Protein AF-A0A1X0P5W0-F1 (afdb_monomer_lite)

Structure (mmCIF, N/CA/C/O backbone):
data_AF-A0A1X0P5W0-F1
#
_entry.id   AF-A0A1X0P5W0-F1
#
loop_
_atom_site.group_PDB
_atom_site.id
_atom_site.type_symbol
_atom_site.label_atom_id
_atom_site.label_alt_id
_atom_site.label_comp_id
_atom_site.label_asym_id
_atom_site.label_entity_id
_atom_site.label_seq_id
_atom_site.pdbx_PDB_ins_code
_atom_site.Cartn_x
_atom_site.Cartn_y
_atom_site.Cartn_z
_atom_site.occupancy
_atom_site.B_iso_or_equiv
_atom_site.auth_seq_id
_atom_site.auth_comp_id
_atom_site.auth_asym_id
_atom_site.auth_atom_id
_atom_site.pdbx_PDB_model_num
ATOM 1 N N . MET A 1 1 ? -21.220 -17.032 16.783 1.00 36.31 1 MET A N 1
ATOM 2 C CA . MET A 1 1 ? -20.909 -15.594 16.649 1.00 36.31 1 MET A CA 1
ATOM 3 C C . MET A 1 1 ? -21.955 -14.830 17.436 1.00 36.31 1 MET A C 1
ATOM 5 O O . MET A 1 1 ? -23.105 -14.813 17.026 1.00 36.31 1 MET A O 1
ATOM 9 N N . VAL A 1 2 ? -21.590 -14.315 18.609 1.00 34.31 2 VAL A N 1
ATOM 10 C CA . VAL A 1 2 ? -22.481 -13.505 19.449 1.00 34.31 2 VAL A CA 1
ATOM 11 C C . VAL A 1 2 ? -22.242 -12.060 19.032 1.00 34.31 2 VAL A C 1
ATOM 13 O O . VAL A 1 2 ? -21.161 -11.530 19.278 1.00 34.31 2 VAL A O 1
ATOM 16 N N . GLY A 1 3 ? -23.188 -11.464 18.306 1.00 40.12 3 GLY A N 1
ATOM 17 C CA . GLY A 1 3 ? -23.152 -10.032 18.033 1.00 40.12 3 GLY A CA 1
ATOM 18 C C . GLY A 1 3 ? -23.217 -9.298 19.366 1.00 40.12 3 GLY A C 1
ATOM 19 O O . GLY A 1 3 ? -24.138 -9.541 20.143 1.00 40.12 3 GLY A O 1
ATOM 20 N N . ALA A 1 4 ? -22.219 -8.464 19.662 1.00 45.72 4 ALA A N 1
ATOM 21 C CA . ALA A 1 4 ? -22.292 -7.554 20.793 1.00 45.72 4 ALA A CA 1
ATOM 22 C C . ALA A 1 4 ? -23.502 -6.647 20.552 1.00 45.72 4 ALA A C 1
ATOM 24 O O . ALA A 1 4 ? -23.490 -5.819 19.641 1.00 45.72 4 ALA A O 1
ATOM 25 N N . SER A 1 5 ? -24.575 -6.897 21.303 1.00 44.72 5 SER A N 1
ATOM 26 C CA . SER A 1 5 ? -25.765 -6.060 21.318 1.00 44.72 5 SER A CA 1
ATOM 27 C C . SER A 1 5 ? -25.306 -4.674 21.741 1.00 44.72 5 SER A C 1
ATOM 29 O O . SER A 1 5 ? -24.942 -4.482 22.897 1.00 44.72 5 SER A O 1
ATOM 31 N N . VAL A 1 6 ? -25.248 -3.742 20.790 1.00 52.81 6 VAL A N 1
ATOM 32 C CA . VAL A 1 6 ? -25.061 -2.323 21.088 1.00 52.81 6 VAL A CA 1
ATOM 33 C C . VAL A 1 6 ? -26.177 -1.967 22.062 1.00 52.81 6 VAL A C 1
ATOM 35 O O . VAL A 1 6 ? -27.348 -2.209 21.760 1.00 52.81 6 VAL A O 1
ATOM 38 N N . GLU A 1 7 ? -25.812 -1.520 23.262 1.00 60.38 7 GLU A N 1
ATOM 39 C CA . GLU A 1 7 ? -26.780 -1.022 24.232 1.00 60.38 7 GLU A CA 1
ATOM 40 C C . GLU A 1 7 ? -27.587 0.071 23.527 1.00 60.38 7 GLU A C 1
ATOM 42 O O . GLU A 1 7 ? -27.032 1.039 23.005 1.00 60.38 7 GLU A O 1
ATOM 47 N N . SER A 1 8 ? -28.892 -0.162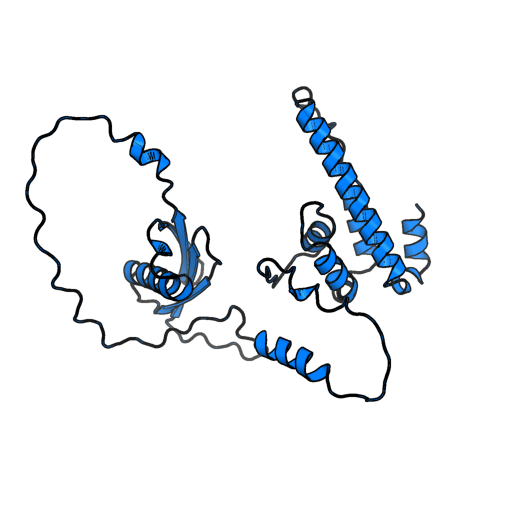 23.384 1.00 68.81 8 SER A N 1
ATOM 48 C CA . SER A 1 8 ? -29.802 0.724 22.665 1.00 68.81 8 SER A CA 1
ATOM 49 C C . SER A 1 8 ? -29.707 2.130 23.261 1.00 68.81 8 SER A C 1
ATOM 51 O O . SER A 1 8 ? -30.036 2.297 24.435 1.00 68.81 8 SER A O 1
ATOM 53 N N . GLY A 1 9 ? -29.246 3.105 22.471 1.00 87.88 9 GLY A N 1
ATOM 54 C CA . GLY A 1 9 ? -29.106 4.507 22.886 1.00 87.88 9 GLY A CA 1
ATOM 55 C C . GLY A 1 9 ? -27.686 5.084 22.842 1.00 87.88 9 GLY A C 1
ATOM 56 O O . GLY A 1 9 ? -27.492 6.206 23.300 1.00 87.88 9 GLY A O 1
ATOM 57 N N . GLN A 1 10 ? -26.690 4.367 22.310 1.00 92.44 10 GLN A N 1
ATOM 58 C CA . GLN A 1 10 ? -25.348 4.916 22.063 1.00 92.44 10 GLN A CA 1
ATOM 59 C C . GLN A 1 10 ? -25.058 5.063 20.568 1.00 92.44 10 GLN A C 1
ATOM 61 O O . GLN A 1 10 ? -25.330 4.158 19.778 1.00 92.44 10 GLN A O 1
ATOM 66 N N . VAL A 1 11 ? -24.433 6.179 20.193 1.00 93.69 11 VAL A N 1
ATOM 67 C CA . VAL A 1 11 ? -23.965 6.476 18.833 1.00 93.69 11 VAL A CA 1
ATOM 68 C C . VAL A 1 11 ? -22.440 6.545 18.791 1.00 93.69 11 VAL A C 1
ATOM 70 O O . VAL A 1 11 ? -21.783 6.902 19.777 1.00 93.69 11 VAL A O 1
ATOM 73 N N . ARG A 1 12 ? -21.842 6.188 17.647 1.00 95.50 12 ARG A N 1
ATOM 74 C CA . ARG A 1 12 ? -20.388 6.284 17.468 1.00 95.50 12 ARG A CA 1
ATOM 75 C C . ARG A 1 12 ? -20.022 7.651 16.917 1.00 95.50 12 ARG A C 1
ATOM 77 O O . ARG A 1 12 ? -20.424 8.036 15.821 1.00 95.50 12 ARG A O 1
ATOM 84 N N . LEU A 1 13 ? -19.186 8.355 17.666 1.00 97.38 13 LEU A N 1
ATOM 85 C CA . LEU A 1 13 ? -18.583 9.617 17.276 1.00 97.38 13 LEU A CA 1
ATOM 86 C C . LEU A 1 13 ? -17.173 9.364 16.737 1.00 97.38 13 LEU A C 1
ATOM 88 O O . LEU A 1 13 ? -16.212 9.237 17.495 1.00 97.38 13 LEU A O 1
ATOM 92 N N . TYR A 1 14 ? -17.044 9.293 15.419 1.00 97.62 14 TYR A N 1
ATOM 93 C CA . TYR A 1 14 ? -15.771 9.296 14.712 1.00 97.62 14 TYR A CA 1
ATOM 94 C C . TYR A 1 14 ? -15.174 10.703 14.726 1.00 97.62 14 TYR A C 1
ATOM 96 O O . TYR A 1 14 ? -15.836 11.686 14.399 1.00 97.62 14 TYR A O 1
ATOM 104 N N . VAL A 1 15 ? -13.897 10.808 15.070 1.00 97.69 15 VAL A N 1
ATOM 105 C CA . VAL A 1 15 ? -13.195 12.082 15.179 1.00 97.69 15 VAL A CA 1
ATOM 106 C C . VAL A 1 15 ? -11.919 12.030 14.356 1.00 97.69 15 VAL A C 1
ATOM 108 O O . VAL A 1 15 ? -11.053 11.171 14.543 1.00 97.69 15 VAL A O 1
ATOM 111 N N . ARG A 1 16 ? -11.789 12.992 13.447 1.00 97.38 16 ARG A N 1
ATOM 112 C CA . ARG A 1 16 ? -10.569 13.263 12.694 1.00 97.38 16 ARG A CA 1
ATOM 113 C C . ARG A 1 16 ? -10.072 14.651 13.069 1.00 97.38 16 ARG A C 1
ATOM 115 O O . ARG A 1 16 ? -10.807 15.619 12.949 1.00 97.38 16 ARG A O 1
ATOM 122 N N . MET A 1 17 ? -8.823 14.750 13.504 1.00 97.19 17 MET A N 1
ATOM 123 C CA . MET A 1 17 ? -8.176 16.023 13.818 1.00 97.19 17 MET A CA 1
ATOM 124 C C . MET A 1 17 ? -6.878 16.137 13.017 1.00 97.19 17 MET A C 1
ATOM 126 O O . MET A 1 17 ? -6.069 15.208 13.016 1.00 97.19 17 MET A O 1
ATOM 130 N N . GLU A 1 18 ? -6.681 17.245 12.300 1.00 93.69 18 GLU A N 1
ATOM 131 C CA . GLU A 1 18 ? -5.460 17.486 11.523 1.00 93.69 18 GLU A CA 1
ATOM 132 C C . GLU A 1 18 ? -4.218 17.407 12.426 1.00 93.69 18 GLU A C 1
ATOM 134 O O . GLU A 1 18 ? -4.119 18.110 13.427 1.00 93.69 18 GLU A O 1
ATOM 139 N N . GLY A 1 19 ? -3.271 16.534 12.067 1.00 91.25 19 GLY A N 1
ATOM 140 C CA . GLY A 1 19 ? -2.054 16.291 12.849 1.00 91.25 19 GLY A CA 1
ATOM 141 C C . GLY A 1 19 ? -2.159 15.174 13.894 1.00 91.25 19 GLY A C 1
ATOM 142 O O . GLY A 1 19 ? -1.140 14.826 14.487 1.00 91.25 19 GLY A O 1
ATOM 143 N N . PHE A 1 20 ? -3.334 14.562 14.081 1.00 92.94 20 PHE A N 1
ATOM 144 C CA . PHE A 1 20 ? -3.549 13.479 15.046 1.00 92.94 20 PHE A CA 1
ATOM 145 C C . PHE A 1 20 ? -4.054 12.196 14.378 1.00 92.94 20 PHE A C 1
ATOM 147 O O . PHE A 1 20 ? -4.637 12.213 13.291 1.00 92.94 20 PHE A O 1
ATOM 154 N N . CYS A 1 21 ? -3.838 11.057 15.043 1.00 90.38 21 CYS A N 1
ATOM 155 C CA . CYS A 1 21 ? -4.428 9.792 14.610 1.00 90.38 21 CYS A CA 1
ATOM 156 C C . CYS A 1 21 ? -5.955 9.846 14.798 1.00 90.38 21 CYS A C 1
ATOM 158 O O . CYS A 1 21 ? -6.395 10.230 15.883 1.00 90.38 21 CYS A O 1
ATOM 160 N N . PRO A 1 22 ? -6.767 9.439 13.804 1.00 95.56 22 PRO A N 1
ATOM 161 C CA . PRO A 1 22 ? -8.218 9.360 13.962 1.00 95.56 22 PRO A CA 1
ATOM 162 C C . PRO A 1 22 ? -8.624 8.422 15.104 1.00 95.56 22 PRO A C 1
ATOM 164 O O . PRO A 1 22 ? -7.961 7.411 15.350 1.00 95.56 22 PRO A O 1
ATOM 167 N N . PHE A 1 23 ? -9.729 8.735 15.776 1.00 96.06 23 PHE A N 1
ATOM 168 C CA . PHE A 1 23 ? -10.271 7.931 16.874 1.00 96.06 23 PHE A CA 1
ATOM 169 C C . PHE A 1 23 ? -11.804 7.919 16.857 1.00 96.06 23 PHE A C 1
ATOM 171 O O . PHE A 1 23 ? -12.428 8.653 16.094 1.00 96.06 23 PHE A O 1
ATOM 178 N N . ALA A 1 24 ? -12.412 7.054 17.671 1.00 96.19 24 ALA A N 1
ATOM 179 C CA . ALA A 1 24 ? -13.861 6.965 17.825 1.00 96.19 24 ALA A CA 1
ATOM 180 C C . ALA A 1 24 ? -14.242 6.906 19.309 1.00 96.19 24 ALA A C 1
ATOM 182 O O . ALA A 1 24 ? -13.533 6.287 20.107 1.00 96.19 24 ALA A O 1
ATOM 183 N N . LEU A 1 25 ? -15.354 7.546 19.660 1.00 96.19 25 LEU A N 1
ATOM 184 C CA . LEU A 1 25 ? -15.929 7.578 21.004 1.00 96.19 25 LEU A CA 1
ATOM 185 C C . LEU A 1 25 ? -17.356 7.017 20.960 1.00 96.19 25 LEU A C 1
ATOM 187 O O . LEU A 1 25 ? -18.058 7.218 19.971 1.00 96.19 25 LEU A O 1
ATOM 191 N N . PHE A 1 26 ? -17.789 6.340 22.023 1.00 94.81 26 PHE A N 1
ATOM 192 C CA . PHE A 1 26 ? -19.209 6.061 22.241 1.00 94.81 26 PHE A CA 1
ATOM 193 C C . PHE A 1 26 ? -19.819 7.199 23.037 1.00 94.81 26 PHE A C 1
ATOM 195 O O . PHE A 1 26 ? -19.275 7.595 24.069 1.00 94.81 26 PHE A O 1
ATOM 202 N N . VAL A 1 27 ? -20.925 7.730 22.536 1.00 95.81 27 VAL A N 1
ATOM 203 C CA . VAL A 1 27 ? -21.648 8.819 23.178 1.00 95.81 27 VAL A CA 1
ATOM 204 C C . VAL A 1 27 ? -23.128 8.494 23.216 1.00 95.81 27 VAL A C 1
ATOM 206 O O . VAL A 1 27 ? -23.624 7.784 22.343 1.00 95.81 27 VAL A O 1
ATOM 209 N N . ASP A 1 28 ? -23.827 9.004 24.222 1.00 95.69 28 ASP A N 1
ATOM 210 C CA . ASP A 1 28 ? -25.274 8.835 24.305 1.00 95.69 28 ASP A CA 1
ATOM 211 C C . ASP A 1 28 ? -25.943 9.521 23.101 1.00 95.69 28 ASP A C 1
ATOM 213 O O . ASP A 1 28 ? -25.537 10.612 22.686 1.00 95.69 28 ASP A O 1
ATOM 217 N N . GLU A 1 29 ? -26.954 8.873 22.526 1.00 94.50 29 GLU A N 1
ATOM 218 C CA . GLU A 1 29 ? -27.675 9.335 21.331 1.00 94.50 29 GLU A CA 1
ATOM 219 C C . GLU A 1 29 ? -28.304 10.721 21.538 1.00 94.50 29 GLU A C 1
ATOM 221 O O . GLU A 1 29 ? -28.293 11.558 20.636 1.00 94.50 29 GLU A O 1
ATOM 226 N N . ASP A 1 30 ? -28.750 10.998 22.763 1.00 94.50 30 ASP A N 1
ATOM 227 C CA . ASP A 1 30 ? -29.366 12.267 23.155 1.00 94.50 30 ASP A CA 1
ATOM 228 C C . ASP A 1 30 ? -28.344 13.381 23.452 1.00 94.50 30 ASP A C 1
ATOM 230 O O . ASP A 1 30 ? -28.714 14.506 23.805 1.00 94.50 30 ASP A O 1
ATOM 234 N N . MET A 1 31 ? -27.041 13.103 23.343 1.00 95.88 31 MET A N 1
ATOM 235 C CA . MET A 1 31 ? -26.015 14.077 23.691 1.00 95.88 31 MET A CA 1
ATOM 236 C C . MET A 1 31 ? -25.945 15.205 22.656 1.00 95.88 31 MET A C 1
ATOM 238 O O . MET A 1 31 ? -25.709 14.984 21.468 1.00 95.88 31 MET A O 1
ATOM 242 N N . HIS A 1 32 ? -26.089 16.449 23.119 1.00 96.69 32 HIS A N 1
ATOM 243 C CA . HIS A 1 32 ? -26.007 17.627 22.258 1.00 96.69 32 HIS A CA 1
ATOM 244 C C . HIS A 1 32 ? -24.663 17.737 21.524 1.00 96.69 32 HIS A C 1
ATOM 246 O O . HIS A 1 32 ? -23.602 17.395 22.049 1.00 96.69 32 HIS A O 1
ATOM 252 N N . ARG A 1 33 ? -24.707 18.310 20.316 1.00 94.81 33 ARG A N 1
ATOM 253 C CA . ARG A 1 33 ? -23.541 18.465 19.435 1.00 94.81 33 ARG A CA 1
ATOM 254 C C . ARG A 1 33 ? -22.376 19.220 20.083 1.00 94.81 33 ARG A C 1
ATOM 256 O O . ARG A 1 33 ? -21.231 18.822 19.903 1.00 94.81 33 ARG A O 1
ATOM 263 N N . ASP A 1 34 ? -22.655 20.266 20.855 1.00 96.88 34 ASP A N 1
ATOM 264 C CA . ASP A 1 34 ? -21.606 21.044 21.528 1.00 96.88 34 ASP A CA 1
ATOM 265 C C . ASP A 1 34 ? -20.892 20.208 22.602 1.00 96.88 34 ASP A C 1
ATOM 267 O O . ASP A 1 34 ? -19.675 20.287 22.759 1.00 96.88 34 ASP A O 1
ATOM 271 N N . ALA A 1 35 ? -21.633 19.333 23.290 1.00 96.75 35 ALA A N 1
ATOM 272 C CA . ALA A 1 35 ? -21.063 18.393 24.250 1.00 96.75 35 ALA A CA 1
ATOM 273 C C . ALA A 1 35 ? -20.234 17.299 23.553 1.00 96.75 35 ALA A C 1
ATOM 275 O O . ALA A 1 35 ? -19.191 16.906 24.068 1.00 96.75 35 ALA A O 1
ATOM 276 N N . GLN A 1 36 ? -20.647 16.845 22.363 1.00 96.56 36 GLN A N 1
ATOM 277 C CA . GLN A 1 36 ? -19.869 15.916 21.529 1.00 96.56 36 GLN A CA 1
ATOM 278 C C . GLN A 1 36 ? -18.539 16.528 21.079 1.00 96.56 36 GLN A C 1
ATOM 280 O O . GLN A 1 36 ? -17.501 15.870 21.165 1.00 96.56 36 GLN A O 1
ATOM 285 N N . GLU A 1 37 ? -18.550 17.791 20.643 1.00 97.50 37 GLU A N 1
ATOM 286 C CA . GLU A 1 37 ? -17.326 18.507 20.278 1.00 97.50 37 GLU A CA 1
ATOM 287 C C . GLU A 1 37 ? -16.397 18.686 21.488 1.00 97.50 37 GLU A C 1
ATOM 289 O O . GLU A 1 37 ? -15.210 18.360 21.397 1.00 97.50 37 GLU A O 1
ATOM 294 N N . GLU A 1 38 ? -16.919 19.151 22.626 1.00 97.38 38 GLU A N 1
ATOM 295 C CA . GLU A 1 38 ? -16.110 19.341 23.836 1.00 97.38 38 GLU A CA 1
ATOM 296 C C . GLU A 1 38 ? -15.527 18.013 24.331 1.00 97.38 38 GLU A C 1
ATOM 298 O O . GLU A 1 38 ? -14.361 17.960 24.723 1.00 97.38 38 GLU A O 1
ATOM 303 N N . LEU A 1 39 ? -16.288 16.917 24.244 1.00 97.50 39 LEU A N 1
ATOM 304 C CA . LEU A 1 39 ? -15.807 15.582 24.589 1.00 97.50 39 LEU A CA 1
ATOM 305 C C . LEU A 1 39 ? -14.661 15.137 23.668 1.00 97.50 39 LEU A C 1
ATOM 307 O O . LEU A 1 39 ? -13.640 14.640 24.149 1.00 97.50 39 LEU A O 1
ATOM 311 N N . ALA A 1 40 ? -14.789 15.354 22.356 1.00 97.44 40 ALA A N 1
ATOM 312 C CA . ALA A 1 40 ? -13.735 15.051 21.390 1.00 97.44 40 ALA A CA 1
ATOM 313 C C . ALA A 1 40 ? -12.451 15.855 21.672 1.00 97.44 40 ALA A C 1
ATOM 315 O O . ALA A 1 40 ? -11.349 15.297 21.662 1.00 97.44 40 ALA A O 1
ATOM 316 N N . ARG A 1 41 ? -12.583 17.152 21.982 1.00 97.50 41 ARG A N 1
ATOM 317 C CA . ARG A 1 41 ? -11.464 18.032 22.364 1.00 97.50 41 ARG A CA 1
ATOM 318 C C . ARG A 1 41 ? -10.843 17.638 23.696 1.00 97.50 41 ARG A C 1
ATOM 320 O O . ARG A 1 41 ? -9.621 17.625 23.831 1.00 97.50 41 ARG A O 1
ATOM 327 N N . HIS A 1 42 ? -11.663 17.302 24.687 1.00 97.25 42 HIS A N 1
ATOM 328 C CA . HIS A 1 42 ? -11.202 16.813 25.980 1.00 97.25 42 HIS A CA 1
ATOM 329 C C . HIS A 1 42 ? -10.366 15.542 25.814 1.00 97.25 42 HIS A C 1
ATOM 331 O O . HIS A 1 42 ? -9.245 15.484 26.312 1.00 97.25 42 HIS A O 1
ATOM 337 N N . TYR A 1 43 ? -10.857 14.571 25.039 1.00 96.94 43 TYR A N 1
ATOM 338 C CA . TYR A 1 43 ? -10.114 13.349 24.737 1.00 96.94 43 TYR A CA 1
ATOM 339 C C . TYR A 1 43 ? -8.767 13.637 24.055 1.00 96.94 43 TYR A C 1
ATOM 341 O O . TYR A 1 43 ? -7.739 13.072 24.431 1.00 96.94 43 TYR A O 1
ATOM 349 N N . ALA A 1 44 ? -8.747 14.549 23.079 1.00 95.94 44 ALA A N 1
ATOM 350 C CA . ALA A 1 44 ? -7.515 14.936 22.400 1.00 95.94 44 ALA A CA 1
ATOM 351 C C . ALA A 1 44 ? -6.506 15.604 23.348 1.00 95.94 44 ALA A C 1
ATOM 353 O O . ALA A 1 44 ? -5.318 15.284 23.292 1.00 95.94 44 ALA A O 1
ATOM 354 N N . ARG A 1 45 ? -6.965 16.485 24.248 1.00 96.94 45 ARG A N 1
ATOM 355 C CA . ARG A 1 45 ? -6.110 17.129 25.258 1.00 96.94 45 ARG A CA 1
ATOM 356 C C . ARG A 1 45 ? -5.516 16.127 26.240 1.00 96.94 45 ARG A C 1
ATOM 358 O O . ARG A 1 45 ? -4.335 16.227 26.564 1.00 96.94 45 ARG A O 1
ATOM 365 N N . ASP A 1 46 ? -6.311 15.159 26.680 1.00 95.81 46 ASP A N 1
ATOM 366 C CA . ASP A 1 46 ? -5.871 14.133 27.627 1.00 95.81 46 ASP A CA 1
ATOM 367 C C . ASP A 1 46 ? -4.812 13.211 26.997 1.00 95.81 46 ASP A C 1
ATOM 369 O O . ASP A 1 46 ? -3.800 12.879 27.612 1.00 95.81 46 ASP A O 1
ATOM 373 N N . ARG A 1 47 ? -4.992 12.865 25.715 1.00 94.44 47 ARG A N 1
ATOM 374 C CA . ARG A 1 47 ? -4.104 11.944 24.992 1.00 94.44 47 ARG A CA 1
ATOM 375 C C . ARG A 1 47 ? -2.846 12.592 24.413 1.00 94.44 47 ARG A C 1
ATOM 377 O O . ARG A 1 47 ? -1.789 11.965 24.408 1.00 94.44 47 ARG A O 1
ATOM 384 N N . TYR A 1 48 ? -2.959 13.799 23.865 1.00 91.69 48 TYR A N 1
ATOM 385 C CA . TYR A 1 48 ? -1.887 14.458 23.108 1.00 91.69 48 TYR A CA 1
ATOM 386 C C . TYR A 1 48 ? -1.331 15.712 23.801 1.00 91.69 48 TYR A C 1
ATOM 388 O O . TYR A 1 48 ? -0.400 16.340 23.294 1.00 91.69 48 TYR A O 1
ATOM 396 N N . GLY A 1 49 ? -1.863 16.060 24.973 1.00 95.06 49 GLY A N 1
ATOM 397 C CA . GLY A 1 49 ? -1.416 17.170 25.803 1.00 95.06 49 GLY A CA 1
ATOM 398 C C . GLY A 1 49 ? -2.330 18.401 25.738 1.00 95.06 49 GLY A C 1
ATOM 399 O O . GLY A 1 49 ? -3.122 18.571 24.811 1.00 95.06 49 GLY A O 1
ATOM 400 N N . PRO A 1 50 ? -2.184 19.338 26.692 1.00 94.38 50 PRO A N 1
ATOM 401 C CA . PRO A 1 50 ? -3.147 20.419 26.937 1.00 94.38 50 PRO A CA 1
ATOM 402 C C . PRO A 1 50 ? -3.261 21.457 25.811 1.00 94.38 50 PRO A C 1
ATOM 404 O O . PRO A 1 50 ? -4.119 22.330 25.875 1.00 94.38 50 PRO A O 1
ATOM 407 N N . LYS A 1 51 ? -2.380 21.402 24.805 1.00 93.62 51 LYS A N 1
ATOM 408 C CA . LYS A 1 51 ? -2.365 22.313 23.651 1.00 93.62 51 LYS A CA 1
ATOM 409 C C . LYS A 1 51 ? -2.791 21.641 22.342 1.00 93.62 51 LYS A C 1
ATOM 411 O O . LYS A 1 51 ? -2.643 22.252 21.289 1.00 93.62 51 LYS A O 1
ATOM 416 N N . ALA A 1 52 ? -3.268 20.397 22.391 1.00 91.50 52 ALA A N 1
ATOM 417 C CA . ALA A 1 52 ? -3.555 19.606 21.197 1.00 91.50 52 ALA A CA 1
ATOM 418 C C . ALA A 1 52 ? -4.634 20.226 20.288 1.00 91.50 52 ALA A C 1
ATOM 420 O O . ALA A 1 52 ? -4.578 20.068 19.074 1.00 91.50 52 ALA A O 1
ATOM 421 N N . ASP A 1 53 ? -5.591 20.964 20.849 1.00 91.69 53 ASP A N 1
ATOM 422 C CA . ASP A 1 53 ? -6.782 21.446 20.144 1.00 91.69 53 ASP A CA 1
ATOM 423 C C . ASP A 1 53 ? -6.829 22.971 19.930 1.00 91.69 53 ASP A C 1
ATOM 425 O O . ASP A 1 53 ? -7.765 23.469 19.307 1.00 91.69 53 ASP A O 1
ATOM 429 N N . VAL A 1 54 ? -5.822 23.713 20.409 1.00 90.38 54 VAL A N 1
ATOM 430 C CA . VAL A 1 54 ? -5.846 25.189 20.510 1.00 90.38 54 VAL A CA 1
ATOM 431 C C . VAL A 1 54 ? -6.051 25.887 19.163 1.00 90.38 54 VAL A C 1
ATOM 433 O O . VAL A 1 54 ? -6.762 26.885 19.092 1.00 90.38 54 VAL A O 1
ATOM 436 N N . ASP A 1 55 ? -5.447 25.369 18.092 1.00 93.94 55 ASP A N 1
ATOM 437 C CA . ASP A 1 55 ? -5.548 25.955 16.748 1.00 93.94 55 ASP A CA 1
ATOM 438 C C . ASP A 1 55 ? -6.517 25.177 15.830 1.00 93.94 55 ASP A C 1
ATOM 440 O O . ASP A 1 55 ? -6.598 25.458 14.629 1.00 93.94 55 ASP A O 1
ATOM 444 N N . LEU A 1 56 ? -7.240 24.188 16.372 1.00 95.19 56 LEU A N 1
ATOM 445 C CA . LEU A 1 56 ? -8.156 23.337 15.616 1.00 95.19 56 LEU A CA 1
ATOM 446 C C . LEU A 1 56 ? -9.597 23.848 15.691 1.00 95.19 56 LEU A C 1
ATOM 448 O O . LEU A 1 56 ? -10.165 24.030 16.771 1.00 95.19 56 LEU A O 1
ATOM 452 N N . VAL A 1 57 ? -10.229 23.993 14.528 1.00 96.69 57 VAL A N 1
ATOM 453 C CA . VAL A 1 57 ? -11.657 24.312 14.397 1.00 96.69 57 VAL A CA 1
ATOM 454 C C . VAL A 1 57 ? -12.400 23.154 13.757 1.00 96.69 57 VAL A C 1
ATOM 456 O O . VAL A 1 57 ? -11.870 22.497 12.860 1.00 96.69 57 VAL A O 1
ATOM 459 N N . LEU A 1 58 ? -13.631 22.910 14.205 1.00 96.62 58 LEU A N 1
ATOM 460 C CA . LEU A 1 58 ? -14.526 21.960 13.557 1.00 96.62 58 LEU A CA 1
ATOM 461 C C . LEU A 1 58 ? -14.889 22.501 12.167 1.00 96.62 58 LEU A C 1
ATOM 463 O O . LEU A 1 58 ? -15.585 23.505 12.041 1.00 96.62 58 LEU A O 1
ATOM 467 N N . VAL A 1 59 ? -14.404 21.845 11.116 1.00 96.81 59 VAL A N 1
ATOM 468 C CA . VAL A 1 59 ? -14.643 22.254 9.722 1.00 96.81 59 VAL A CA 1
ATOM 469 C C . VAL A 1 59 ? -15.861 21.553 9.149 1.00 96.81 59 VAL A C 1
ATOM 471 O O . VAL A 1 59 ? -16.576 22.109 8.316 1.00 96.81 59 VAL A O 1
ATOM 474 N N . ARG A 1 60 ? -16.090 20.308 9.564 1.00 95.12 60 ARG A N 1
ATOM 475 C CA . ARG A 1 60 ? -17.124 19.472 8.969 1.00 95.12 60 ARG A CA 1
ATOM 476 C C . ARG A 1 60 ? -17.689 18.492 9.983 1.00 95.12 60 ARG A C 1
ATOM 478 O O . ARG A 1 60 ? -16.967 17.937 10.802 1.00 95.12 60 ARG A O 1
ATOM 485 N N . CYS A 1 61 ? -18.991 18.268 9.863 1.00 96.50 61 CYS A N 1
ATOM 486 C CA . CYS A 1 61 ? -19.735 17.271 10.610 1.00 96.50 61 CYS A CA 1
ATOM 487 C C . CYS A 1 61 ? -20.551 16.446 9.607 1.00 96.50 61 CYS A C 1
ATOM 489 O O . CYS A 1 61 ? -21.282 17.034 8.808 1.00 96.50 61 CYS A O 1
ATOM 491 N N . VAL A 1 62 ? -20.385 15.123 9.589 1.00 96.00 62 VAL A N 1
ATOM 492 C CA . VAL A 1 62 ? -21.076 14.214 8.659 1.00 96.00 62 VAL A CA 1
ATOM 493 C C . VAL A 1 62 ? -21.886 13.208 9.460 1.00 96.00 62 VAL A C 1
ATOM 495 O O . VAL A 1 62 ? -21.334 12.527 10.316 1.00 96.00 62 VAL A O 1
ATOM 498 N N . LEU A 1 63 ? -23.177 13.108 9.160 1.00 96.06 63 LEU A N 1
ATOM 499 C CA . LEU A 1 63 ? -24.075 12.097 9.714 1.00 96.06 63 LEU A CA 1
ATOM 500 C C . LEU A 1 63 ? -24.084 10.877 8.790 1.00 96.06 63 LEU A C 1
ATOM 502 O O . LEU A 1 63 ? -24.302 11.019 7.584 1.00 96.06 63 LEU A O 1
ATOM 506 N N . PHE A 1 64 ? -23.842 9.694 9.344 1.00 93.00 64 PHE A N 1
ATOM 507 C CA . PHE A 1 64 ? -23.936 8.432 8.618 1.00 93.00 64 PHE A CA 1
ATOM 508 C C . PHE A 1 64 ? -25.323 7.801 8.765 1.00 93.00 64 PHE A C 1
ATOM 510 O O . PHE A 1 64 ? -26.139 8.180 9.606 1.00 93.00 64 PHE A O 1
ATOM 517 N N . THR A 1 65 ? -25.589 6.791 7.938 1.00 84.62 65 THR A N 1
ATOM 518 C CA . THR A 1 65 ? -26.757 5.922 8.091 1.00 84.62 65 THR A CA 1
ATOM 519 C C . THR A 1 65 ? -26.629 5.132 9.396 1.00 84.62 65 THR A C 1
ATOM 521 O O . THR A 1 65 ? -25.717 4.316 9.512 1.00 84.62 65 THR A O 1
ATOM 524 N N . GLY A 1 66 ? -27.527 5.370 10.357 1.00 88.44 66 GLY A N 1
ATOM 525 C CA . GLY A 1 66 ? -27.491 4.735 11.685 1.00 88.44 66 GLY A CA 1
ATOM 526 C C . GLY A 1 66 ? -27.089 5.657 12.843 1.00 88.44 66 GLY A C 1
ATOM 527 O O . GLY A 1 66 ? -26.624 5.155 13.855 1.00 88.44 66 GLY A O 1
ATOM 528 N N . ASN A 1 67 ? -27.248 6.978 12.698 1.00 91.06 67 ASN A N 1
ATOM 529 C CA . ASN A 1 67 ? -26.991 8.008 13.724 1.00 91.06 67 ASN A CA 1
ATOM 530 C C . ASN A 1 67 ? -25.521 8.179 14.158 1.00 91.06 67 ASN A C 1
ATOM 532 O O . ASN A 1 67 ? -25.217 9.074 14.945 1.00 91.06 67 ASN A O 1
ATOM 536 N N . ASP A 1 68 ? -24.595 7.410 13.583 1.00 94.00 68 ASP A N 1
ATOM 537 C CA . ASP A 1 68 ? -23.156 7.631 13.732 1.00 94.00 68 ASP A CA 1
ATOM 538 C C . ASP A 1 68 ? -22.727 8.986 13.138 1.00 94.00 68 ASP A C 1
ATOM 540 O O . ASP A 1 68 ? -23.260 9.453 12.123 1.00 94.00 68 ASP A O 1
ATOM 544 N N . LEU A 1 69 ? -21.710 9.605 13.742 1.00 96.88 69 LEU A N 1
ATOM 545 C CA . LEU A 1 69 ? -21.251 10.952 13.401 1.00 96.88 69 LEU A CA 1
ATOM 546 C C . LEU A 1 69 ? -19.749 10.983 13.119 1.00 96.88 69 LEU A C 1
ATOM 548 O O . LEU A 1 69 ? -18.973 10.406 13.870 1.00 96.88 69 LEU A O 1
ATOM 552 N N . LEU A 1 70 ? -19.315 11.708 12.087 1.00 97.12 70 LEU A N 1
ATOM 553 C CA . LEU A 1 70 ? -17.918 12.101 11.886 1.00 97.12 70 LEU A CA 1
ATOM 554 C C . LEU A 1 70 ? -17.741 13.599 12.124 1.00 97.12 70 LEU A C 1
ATOM 556 O O . LEU A 1 70 ? -18.294 14.413 11.385 1.00 97.12 70 LEU A O 1
ATOM 560 N N . MET A 1 71 ? -16.888 13.953 13.082 1.00 98.25 71 MET A N 1
ATOM 561 C CA . MET A 1 71 ? -16.379 15.308 13.284 1.00 98.25 71 MET A CA 1
ATOM 562 C C . MET A 1 71 ? -14.964 15.443 12.718 1.00 98.25 71 MET A C 1
ATOM 564 O O . MET A 1 71 ? -14.074 14.657 13.042 1.00 98.25 71 MET A O 1
ATOM 568 N N . ASP A 1 72 ? -14.758 16.449 11.870 1.00 96.94 72 ASP A N 1
ATOM 569 C CA . ASP A 1 72 ? -13.484 16.727 11.206 1.00 96.94 72 ASP A CA 1
ATOM 570 C C . ASP A 1 72 ? -12.970 18.112 11.610 1.00 96.94 72 ASP A C 1
ATOM 572 O O . ASP A 1 72 ? -13.601 19.136 11.317 1.00 96.94 72 ASP A O 1
ATOM 576 N N . PHE A 1 73 ? -11.827 18.137 12.286 1.00 97.69 73 PHE A N 1
ATOM 577 C CA . PHE A 1 73 ? -11.171 19.338 12.776 1.00 97.69 73 PHE A CA 1
ATOM 578 C C . PHE A 1 73 ? -9.918 19.636 11.956 1.00 97.69 73 PHE A C 1
ATOM 580 O O . PHE A 1 73 ? -9.091 18.750 11.727 1.00 97.69 73 PHE A O 1
ATOM 587 N N . ALA A 1 74 ? -9.734 20.900 11.580 1.00 95.81 74 ALA A N 1
ATOM 588 C CA . ALA A 1 74 ? -8.556 21.352 10.844 1.00 95.81 74 ALA A CA 1
ATOM 589 C C . ALA A 1 74 ? -7.912 22.576 11.495 1.00 95.81 74 ALA A C 1
ATOM 591 O O . ALA A 1 74 ? -8.563 23.344 12.206 1.00 95.81 74 ALA A O 1
ATOM 592 N N . CYS A 1 75 ? -6.623 22.761 11.225 1.00 94.19 75 CYS A N 1
ATOM 593 C CA . CYS A 1 75 ? -5.847 23.881 11.725 1.00 94.19 75 CYS A CA 1
ATOM 594 C C . CYS A 1 75 ? -6.227 25.163 10.976 1.00 94.19 75 CYS A C 1
ATOM 596 O O . CYS A 1 75 ? -6.145 25.239 9.742 1.00 94.19 75 CYS A O 1
ATOM 598 N N . VAL A 1 76 ? -6.576 26.220 11.712 1.00 88.69 76 VAL A N 1
ATOM 599 C CA . VAL A 1 76 ? -6.748 27.549 11.115 1.00 88.69 76 VAL A CA 1
ATOM 600 C C . VAL A 1 76 ? -5.366 28.092 10.773 1.00 88.69 76 VAL A C 1
ATOM 602 O O . VAL A 1 76 ? -4.687 28.718 11.588 1.00 88.69 76 VAL A O 1
ATOM 605 N N . LYS A 1 77 ? -4.910 27.869 9.536 1.00 79.06 77 LYS A N 1
ATOM 606 C CA . LYS A 1 77 ? -3.664 28.476 9.053 1.00 79.06 77 LYS A CA 1
ATOM 607 C C . LYS A 1 77 ? -3.789 29.997 9.180 1.00 79.06 77 LYS A C 1
ATOM 609 O O . LYS A 1 77 ? -4.502 30.628 8.403 1.00 79.06 77 LYS A O 1
ATOM 614 N N . ARG A 1 78 ? -3.019 30.607 10.094 1.00 60.47 78 ARG A N 1
ATOM 615 C CA . ARG A 1 78 ? -2.944 32.066 10.368 1.00 60.47 78 ARG A CA 1
ATOM 616 C C . ARG A 1 78 ? -2.600 32.955 9.157 1.00 60.47 78 ARG A C 1
ATOM 618 O O . ARG A 1 78 ? -2.453 34.167 9.294 1.00 60.47 78 ARG A O 1
ATOM 625 N N . LYS A 1 79 ? -2.493 32.399 7.947 1.00 52.25 79 LYS A N 1
ATOM 626 C CA . LYS A 1 79 ? -2.151 33.125 6.719 1.00 52.25 79 LYS A CA 1
ATOM 627 C C . LYS A 1 79 ? -3.234 34.111 6.244 1.00 52.25 79 LYS A C 1
ATOM 629 O O . LYS A 1 79 ? -2.930 34.912 5.369 1.00 52.25 79 LYS A O 1
ATOM 634 N N . GLN A 1 80 ? -4.436 34.135 6.832 1.00 52.22 80 GLN A N 1
ATOM 635 C CA . GLN A 1 80 ? -5.456 35.159 6.529 1.00 52.22 80 GLN A CA 1
ATOM 636 C C . GLN A 1 80 ? -5.578 36.288 7.564 1.00 52.22 80 GLN A C 1
ATOM 638 O O . GLN A 1 80 ? -6.098 37.350 7.230 1.00 52.22 80 GLN A O 1
ATOM 643 N N . GLN A 1 81 ? -5.019 36.153 8.771 1.00 50.19 81 GLN A N 1
ATOM 644 C CA . GLN A 1 81 ? -5.142 37.210 9.786 1.00 50.19 81 GLN A CA 1
ATOM 645 C C . GLN A 1 81 ? -4.276 38.446 9.471 1.00 50.19 81 GLN A C 1
ATOM 647 O O . GLN A 1 81 ? -4.548 39.535 9.960 1.00 50.19 81 GLN A O 1
ATOM 652 N N . LYS A 1 82 ? -3.293 38.313 8.564 1.00 47.38 82 LYS A N 1
ATOM 653 C CA . LYS A 1 82 ? -2.509 39.442 8.030 1.00 47.38 82 LYS A CA 1
ATOM 654 C C . LYS A 1 82 ? -3.177 40.188 6.863 1.00 47.38 82 LYS A C 1
ATOM 656 O O . LYS A 1 82 ? -2.654 41.212 6.445 1.00 47.38 82 LYS A O 1
ATOM 661 N N . ARG A 1 83 ? -4.308 39.701 6.329 1.00 47.66 83 ARG A N 1
ATOM 662 C CA . ARG A 1 83 ? -5.056 40.363 5.236 1.00 47.66 83 ARG A CA 1
ATOM 663 C C . ARG A 1 83 ? -6.351 41.058 5.683 1.00 47.66 83 ARG A C 1
ATOM 665 O O . ARG A 1 83 ? -6.975 41.712 4.860 1.00 47.66 83 ARG A O 1
ATOM 672 N N . LEU A 1 84 ? -6.710 40.968 6.968 1.00 47.56 84 LEU A N 1
ATOM 673 C CA . LEU A 1 84 ? -7.845 41.682 7.582 1.00 47.56 84 LEU A CA 1
ATOM 674 C C . LEU A 1 84 ? -7.427 42.724 8.639 1.00 47.56 84 LEU A C 1
ATOM 676 O O . LEU A 1 84 ? -8.284 43.328 9.269 1.00 47.56 84 LEU A O 1
ATOM 680 N N . GLN A 1 85 ? -6.127 42.981 8.809 1.00 47.88 85 GLN A N 1
ATOM 681 C CA . GLN A 1 85 ? -5.623 44.113 9.594 1.00 47.88 85 GLN A CA 1
ATOM 682 C C . GLN A 1 85 ? -4.868 45.079 8.676 1.00 47.88 85 GLN A C 1
ATOM 684 O O . GLN A 1 85 ? -3.643 45.167 8.693 1.00 47.88 85 GLN A O 1
ATOM 689 N N . ALA A 1 86 ? -5.628 45.782 7.834 1.00 38.47 86 ALA A N 1
ATOM 690 C CA . ALA A 1 86 ? -5.241 47.123 7.415 1.00 38.47 86 ALA A CA 1
ATOM 691 C C . ALA A 1 86 ? -5.520 48.072 8.600 1.00 38.47 86 ALA A C 1
ATOM 693 O O . ALA A 1 86 ? -6.533 47.886 9.280 1.00 38.47 86 ALA A O 1
ATOM 694 N N . PRO A 1 87 ? -4.644 49.044 8.898 1.00 42.44 87 PRO A N 1
ATOM 695 C CA . PRO A 1 87 ? -4.784 49.874 10.085 1.00 42.44 87 PRO A CA 1
ATOM 696 C C . PRO A 1 87 ? -5.912 50.888 9.875 1.00 42.44 87 PRO A C 1
ATOM 698 O O . PRO A 1 87 ? -5.738 51.889 9.186 1.00 42.44 87 PRO A O 1
ATOM 701 N N . LEU A 1 88 ? -7.069 50.632 10.480 1.00 38.19 88 LEU A N 1
ATOM 702 C CA . LEU A 1 88 ? -8.027 51.677 10.815 1.00 38.19 88 LEU A CA 1
ATOM 703 C C . LEU A 1 88 ? -7.789 52.049 12.275 1.00 38.19 88 LEU A C 1
ATOM 705 O O . LEU A 1 88 ? -8.068 51.269 13.178 1.00 38.19 88 LEU A O 1
ATOM 709 N N . ASN A 1 89 ? -7.156 53.210 12.419 1.00 40.66 89 ASN A N 1
ATOM 710 C CA . ASN A 1 89 ? -7.197 54.178 13.506 1.00 40.66 89 ASN A CA 1
ATOM 711 C C . ASN A 1 89 ? -7.558 53.683 14.913 1.00 40.66 89 ASN A C 1
ATOM 713 O O . ASN A 1 89 ? -8.644 53.187 15.192 1.00 40.66 89 ASN A O 1
ATOM 717 N N . ALA A 1 90 ? -6.614 53.956 15.810 1.00 45.88 90 ALA A N 1
ATOM 718 C CA . ALA A 1 90 ? -6.782 53.947 17.246 1.00 45.88 90 ALA A CA 1
ATOM 719 C C . ALA A 1 90 ? -7.962 54.828 17.674 1.00 45.88 90 ALA A C 1
ATOM 721 O O . ALA A 1 90 ? -7.945 56.024 17.410 1.00 45.88 90 ALA A O 1
ATOM 722 N N . GLU A 1 91 ? -8.929 54.229 18.365 1.00 39.19 91 GLU A N 1
ATOM 723 C CA . GLU A 1 91 ? -9.647 54.793 19.512 1.00 39.19 91 GLU A CA 1
ATOM 724 C C . GLU A 1 91 ? -10.610 53.736 20.082 1.00 39.19 91 GLU A C 1
ATOM 726 O O . GLU A 1 91 ? -11.035 52.824 19.381 1.00 39.19 91 GLU A O 1
ATOM 731 N N . ALA A 1 92 ? -10.938 53.877 21.369 1.00 34.44 92 ALA A N 1
ATOM 732 C CA . ALA A 1 92 ? -11.848 53.048 22.173 1.00 34.44 92 ALA A CA 1
ATOM 733 C C . ALA A 1 92 ? -11.284 51.738 22.773 1.00 34.44 92 ALA A C 1
ATOM 735 O O . ALA A 1 92 ? -11.698 50.622 22.468 1.00 34.44 92 ALA A O 1
ATOM 736 N N . LEU A 1 93 ? -10.415 51.911 23.774 1.00 39.41 93 LEU A N 1
ATOM 737 C CA . LEU A 1 93 ? -10.351 51.025 24.940 1.00 39.41 93 LEU A CA 1
ATOM 738 C C . LEU A 1 93 ? -11.620 51.227 25.788 1.00 39.41 93 LEU A C 1
ATOM 740 O O . LEU A 1 93 ? -11.818 52.323 26.303 1.00 39.41 93 LEU A O 1
ATOM 744 N N . SER A 1 94 ? -12.446 50.194 25.981 1.00 35.78 94 SER A N 1
ATOM 745 C CA . SER A 1 94 ? -13.113 49.915 27.269 1.00 35.78 94 SER A CA 1
ATOM 746 C C . SER A 1 94 ? -13.969 48.639 27.231 1.00 35.78 94 SER A C 1
ATOM 748 O O . SER A 1 94 ? -14.571 48.303 26.219 1.00 35.78 94 SER A O 1
ATOM 750 N N . ALA A 1 95 ? -14.042 47.990 28.399 1.00 35.34 95 ALA A N 1
ATOM 751 C CA . ALA A 1 95 ? -15.018 46.982 28.825 1.00 35.34 95 ALA A CA 1
ATOM 752 C C . ALA A 1 95 ? -14.813 45.516 28.386 1.00 35.34 95 ALA A C 1
ATOM 754 O O . ALA A 1 95 ? -15.561 44.972 27.582 1.00 35.34 95 ALA A O 1
ATOM 755 N N . VAL A 1 96 ? -13.898 44.815 29.068 1.00 35.69 96 VAL A N 1
ATOM 756 C CA . VAL A 1 96 ? -14.032 43.367 29.315 1.00 35.69 96 VAL A CA 1
ATOM 757 C C . VAL A 1 96 ? -13.752 43.102 30.791 1.00 35.69 96 VAL A C 1
ATOM 759 O O . VAL A 1 96 ? -12.607 43.042 31.220 1.00 35.69 96 VAL A O 1
ATOM 762 N N . ASN A 1 97 ? -14.821 42.984 31.575 1.00 35.53 97 ASN A N 1
ATOM 763 C CA . ASN A 1 97 ? -14.813 42.341 32.884 1.00 35.53 97 ASN A CA 1
ATOM 764 C C . ASN A 1 97 ? -16.236 41.876 33.181 1.00 35.53 97 ASN A C 1
ATOM 766 O O . ASN A 1 97 ? -17.096 42.695 33.487 1.00 35.53 97 ASN A O 1
ATOM 770 N N . SER A 1 98 ? -16.472 40.572 33.031 1.00 35.56 98 SER A N 1
ATOM 771 C CA . SER A 1 98 ? -17.439 39.740 33.767 1.00 35.56 98 SER A CA 1
ATOM 772 C C . SER A 1 98 ? -17.895 38.575 32.889 1.00 35.56 98 SER A C 1
ATOM 774 O O . SER A 1 98 ? -18.624 38.761 31.922 1.00 35.56 98 SER A O 1
ATOM 776 N N . LYS A 1 99 ? -17.429 37.370 33.237 1.00 36.47 99 LYS A N 1
ATOM 777 C CA . LYS A 1 99 ? -18.145 36.076 33.189 1.00 36.47 99 LYS A CA 1
ATOM 778 C C . LYS A 1 99 ? -17.124 34.960 33.402 1.00 36.47 99 LYS A C 1
ATOM 780 O O . LYS A 1 99 ? -16.775 34.207 32.503 1.00 36.47 99 LYS A O 1
ATOM 785 N N . GLN A 1 100 ? -16.626 34.894 34.631 1.00 36.91 100 GLN A N 1
ATOM 786 C CA . GLN A 1 100 ? -15.766 33.817 35.111 1.00 36.91 100 GLN A CA 1
ATOM 787 C C . GLN A 1 100 ? -16.321 33.288 36.438 1.00 36.91 100 GLN A C 1
ATOM 789 O O . GLN A 1 100 ? -15.599 33.156 37.412 1.00 36.91 100 GLN A O 1
ATOM 794 N N . SER A 1 101 ? -17.630 33.025 36.475 1.00 35.91 101 SER A N 1
ATOM 795 C CA . SER A 1 101 ? -18.313 32.428 37.629 1.00 35.91 101 SER A CA 1
ATOM 796 C C . SER A 1 101 ? -19.575 31.707 37.157 1.00 35.91 101 SER A C 1
ATOM 798 O O . SER A 1 101 ? -20.671 32.203 37.378 1.00 35.91 101 SER A O 1
ATOM 800 N N . GLN A 1 102 ? -19.437 30.591 36.431 1.00 34.72 102 GLN A N 1
ATOM 801 C CA . GLN A 1 102 ? -20.554 29.646 36.216 1.00 34.72 102 GLN A CA 1
ATOM 802 C C . GLN A 1 102 ? -20.133 28.247 35.714 1.00 34.72 102 GLN A C 1
ATOM 804 O O . GLN A 1 102 ? -20.963 27.501 35.214 1.00 34.72 102 GLN A O 1
ATOM 809 N N . LEU A 1 103 ? -18.861 27.850 35.872 1.00 34.09 103 LEU A N 1
ATOM 810 C CA . LEU A 1 103 ? -18.346 26.567 35.359 1.00 34.09 103 LEU A CA 1
ATOM 811 C C . LEU A 1 103 ? -17.726 25.669 36.447 1.00 34.09 103 LEU A C 1
ATOM 813 O O . LEU A 1 103 ? -16.745 24.972 36.206 1.00 34.09 103 LEU A O 1
ATOM 817 N N . GLN A 1 104 ? -18.269 25.710 37.668 1.00 33.16 104 GLN A N 1
ATOM 818 C CA . GLN A 1 104 ? -17.803 24.871 38.784 1.00 33.16 104 GLN A CA 1
ATOM 819 C C . GLN A 1 104 ? -18.843 23.878 39.321 1.00 33.16 104 GLN A C 1
ATOM 821 O O . GLN A 1 104 ? -18.520 23.115 40.225 1.00 33.16 104 GLN A O 1
ATOM 826 N N . GLU A 1 105 ? -20.038 23.790 38.729 1.00 36.41 105 GLU A N 1
ATOM 827 C CA . GLU A 1 105 ? -21.146 23.003 39.300 1.00 36.41 105 GLU A CA 1
ATOM 828 C C . GLU A 1 105 ? -21.639 21.833 38.424 1.00 36.41 105 GLU A C 1
ATOM 830 O O . GLU A 1 105 ? -22.778 21.398 38.532 1.00 36.41 105 GLU A O 1
ATOM 835 N N . MET A 1 106 ? -20.775 21.265 37.571 1.00 30.75 106 MET A N 1
ATOM 836 C CA . MET A 1 106 ? -21.061 20.003 36.854 1.00 30.75 106 MET A CA 1
ATOM 837 C C . MET A 1 106 ? -19.921 18.975 36.941 1.00 30.75 106 MET A C 1
ATOM 839 O O . MET A 1 106 ? -19.783 18.095 36.098 1.00 30.75 106 MET A O 1
ATOM 843 N N . LYS A 1 107 ? -19.092 19.044 37.991 1.00 33.19 107 LYS A N 1
ATOM 844 C CA . LYS A 1 107 ? -17.912 18.173 38.158 1.00 33.19 107 LYS A CA 1
ATOM 845 C C . LYS A 1 107 ? -18.201 16.811 38.816 1.00 33.19 107 LYS A C 1
ATOM 847 O O . LYS A 1 107 ? -17.269 16.115 39.203 1.00 33.19 107 LYS A O 1
ATOM 852 N N . SER A 1 108 ? -19.469 16.420 38.935 1.00 35.19 108 SER A N 1
ATOM 853 C CA . SER A 1 108 ? -19.879 15.295 39.790 1.00 35.19 108 SER A CA 1
ATOM 854 C C . SER A 1 108 ? -20.840 14.325 39.102 1.00 35.19 108 SER A C 1
ATOM 856 O O . SER A 1 108 ? -21.820 13.911 39.713 1.00 35.19 108 SER A O 1
ATOM 858 N N . LYS A 1 109 ? -20.593 13.984 37.831 1.00 34.41 109 LYS A N 1
ATOM 859 C CA . LYS A 1 109 ? -21.234 12.846 37.142 1.00 34.41 109 LYS A CA 1
ATOM 860 C C . LYS A 1 109 ? -20.470 12.489 35.858 1.00 34.41 109 LYS A C 1
ATOM 862 O O . LYS A 1 109 ? -20.951 12.688 34.753 1.00 34.41 109 LYS A O 1
ATOM 867 N N . SER A 1 110 ? -19.236 12.005 35.992 1.00 32.31 110 SER A N 1
ATOM 868 C CA . SER A 1 110 ? -18.521 11.397 34.865 1.00 32.31 110 SER A CA 1
ATOM 869 C C . SER A 1 110 ? -18.943 9.934 34.749 1.00 32.31 110 SER A C 1
ATOM 871 O O . SER A 1 110 ? -18.450 9.079 35.488 1.00 32.31 110 SER A O 1
ATOM 873 N N . THR A 1 111 ? -19.890 9.664 33.855 1.00 31.52 111 THR A N 1
ATOM 874 C CA . THR A 1 111 ? -20.186 8.318 33.357 1.00 31.52 111 THR A CA 1
ATOM 875 C C . THR A 1 111 ? -18.952 7.789 32.619 1.00 31.52 111 THR A C 1
ATOM 877 O O . THR A 1 111 ? -18.212 8.555 32.002 1.00 31.52 111 THR A O 1
ATOM 880 N N . PHE A 1 112 ? -18.683 6.491 32.747 1.00 33.94 112 PHE A N 1
ATOM 881 C CA . PHE A 1 112 ? -17.475 5.835 32.247 1.00 33.94 112 PHE A CA 1
ATOM 882 C C . PHE A 1 112 ? -17.240 6.109 30.750 1.00 33.94 112 PHE A C 1
ATOM 884 O O . PHE A 1 112 ? -18.037 5.710 29.907 1.00 33.94 112 PHE A O 1
ATOM 891 N N . ILE A 1 113 ? -16.119 6.757 30.414 1.00 33.16 113 ILE A N 1
ATOM 892 C CA . ILE A 1 113 ? -15.663 6.925 29.030 1.00 33.16 113 ILE A CA 1
ATOM 893 C C . ILE A 1 113 ? -15.129 5.570 28.554 1.00 33.16 113 ILE A C 1
ATOM 895 O O . ILE A 1 113 ? -13.988 5.205 28.840 1.00 33.16 113 ILE A O 1
ATOM 899 N N . ASN A 1 114 ? -15.948 4.816 27.822 1.00 31.62 114 ASN A N 1
ATOM 900 C CA . ASN A 1 114 ? -15.488 3.621 27.121 1.00 31.62 114 ASN A CA 1
ATOM 901 C C . ASN A 1 114 ? -14.793 4.035 25.820 1.00 31.62 114 ASN A C 1
ATOM 903 O O . ASN A 1 114 ? -15.399 4.169 24.758 1.00 31.62 114 ASN A O 1
ATOM 907 N N . VAL A 1 115 ? -13.484 4.260 25.923 1.00 39.53 115 VAL A N 1
ATOM 908 C CA . VAL A 1 115 ? -12.600 4.417 24.768 1.00 39.53 115 VAL A CA 1
ATOM 909 C C . VAL A 1 115 ? -12.507 3.062 24.078 1.00 39.53 115 VAL A C 1
ATOM 911 O O . VAL A 1 115 ? -12.018 2.104 24.675 1.00 39.53 115 VAL A O 1
ATOM 914 N N . LEU A 1 116 ? -12.932 2.969 22.819 1.00 34.62 116 LEU A N 1
ATOM 915 C CA . LEU A 1 116 ? -12.627 1.789 22.020 1.00 34.62 116 LEU A CA 1
ATOM 916 C C . LEU A 1 116 ? -11.111 1.731 21.785 1.00 34.62 116 LEU A C 1
ATOM 918 O O . LEU A 1 116 ? -10.574 2.600 21.086 1.00 34.62 116 LEU A O 1
ATOM 922 N N . PRO A 1 117 ? -10.386 0.700 22.261 1.00 37.09 117 PRO A N 1
ATOM 923 C CA . PRO A 1 117 ? -9.260 0.243 21.473 1.00 37.09 117 PRO A CA 1
ATOM 924 C C . PRO A 1 117 ? -9.832 -0.148 20.109 1.00 37.09 117 PRO A C 1
ATOM 926 O O . PRO A 1 117 ? -10.895 -0.760 20.027 1.00 37.09 117 PRO A O 1
ATOM 929 N N . VAL A 1 118 ? -9.131 0.212 19.036 1.00 45.00 118 VAL A N 1
ATOM 930 C CA . VAL A 1 118 ? -9.559 0.040 17.632 1.00 45.00 118 VAL A CA 1
ATOM 931 C C . VAL A 1 118 ? -9.931 -1.423 17.278 1.00 45.00 118 VAL A C 1
ATOM 933 O O . VAL A 1 118 ? -10.464 -1.680 16.205 1.00 45.00 118 VAL A O 1
ATOM 936 N N . TYR A 1 119 ? -9.742 -2.376 18.199 1.00 37.44 119 TYR A N 1
ATOM 937 C CA . TYR A 1 119 ? -10.143 -3.773 18.091 1.00 37.44 119 TYR A CA 1
ATOM 938 C C . TYR A 1 119 ? -10.690 -4.290 19.439 1.00 37.44 119 TYR A C 1
ATOM 940 O O . TYR A 1 119 ? -9.924 -4.675 20.320 1.00 37.44 119 TYR A O 1
ATOM 948 N N . GLN A 1 120 ? -12.015 -4.328 19.614 1.00 38.41 120 GLN A N 1
ATOM 949 C CA . GLN A 1 120 ? -12.659 -5.237 20.572 1.00 38.41 120 GLN A CA 1
ATOM 950 C C . GLN A 1 120 ? -13.210 -6.432 19.794 1.00 38.41 120 GLN A C 1
ATOM 952 O O . GLN A 1 120 ? -14.309 -6.405 19.248 1.00 38.41 120 GLN A O 1
ATOM 957 N N . GLY A 1 121 ? -12.389 -7.474 19.709 1.00 41.50 121 GLY A N 1
ATOM 958 C CA . GLY A 1 121 ? -12.719 -8.739 19.067 1.00 41.50 121 GLY A CA 1
ATOM 959 C C . GLY A 1 121 ? -11.434 -9.471 18.706 1.00 41.50 121 GLY A C 1
ATOM 960 O O . GLY A 1 121 ? -10.812 -9.148 17.702 1.00 41.50 121 GLY A O 1
ATOM 961 N N . SER A 1 122 ? -11.057 -10.456 19.523 1.00 44.47 122 SER A N 1
ATOM 962 C CA . SER A 1 122 ? -9.758 -11.157 19.559 1.00 44.47 122 SER A CA 1
ATOM 963 C C . SER A 1 122 ? -8.620 -10.362 20.224 1.00 44.47 122 SER A C 1
ATOM 965 O O . SER A 1 122 ? -8.631 -9.137 20.236 1.00 44.47 122 SER A O 1
ATOM 967 N N . GLY A 1 123 ? -7.734 -11.083 20.920 1.00 44.53 123 GLY A N 1
ATOM 968 C CA . GLY A 1 123 ? -6.878 -10.589 22.005 1.00 44.53 123 GLY A CA 1
ATOM 969 C C . GLY A 1 123 ? -6.122 -9.289 21.732 1.00 44.53 123 GLY A C 1
ATOM 970 O O . GLY A 1 123 ? -5.700 -9.016 20.613 1.00 44.53 123 GLY A O 1
ATOM 971 N N . SER A 1 124 ? -5.936 -8.506 22.800 1.00 50.44 124 SER A N 1
ATOM 972 C CA . SER A 1 124 ? -5.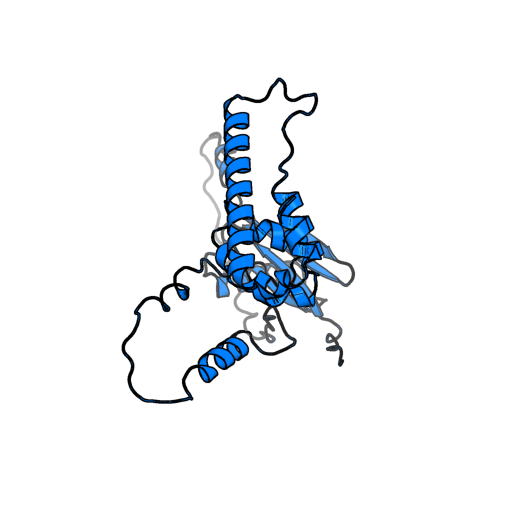169 -7.258 22.786 1.00 50.44 124 SER A CA 1
ATOM 973 C C . SER A 1 124 ? -3.873 -7.394 21.961 1.00 50.44 124 SER A C 1
ATOM 975 O O . SER A 1 124 ? -3.164 -8.395 22.108 1.00 50.44 124 SER A O 1
ATOM 977 N N . PRO A 1 125 ? -3.509 -6.395 21.136 1.00 48.94 125 PRO A N 1
ATOM 978 C CA . PRO A 1 125 ? -2.208 -6.345 20.478 1.00 48.94 125 PRO A CA 1
ATOM 979 C C . PRO A 1 125 ? -1.048 -6.482 21.472 1.00 48.94 125 PRO A C 1
ATOM 981 O O . PRO A 1 125 ? -0.044 -7.097 21.125 1.00 48.94 125 PRO A O 1
ATOM 984 N N . GLU A 1 126 ? -1.180 -5.970 22.705 1.00 51.34 126 GLU A N 1
ATOM 985 C CA . GLU A 1 126 ? -0.221 -6.248 23.782 1.00 51.34 126 GLU A CA 1
ATOM 986 C C . GLU A 1 126 ? -0.184 -7.741 24.130 1.00 51.34 126 GLU A C 1
ATOM 988 O O . GLU A 1 126 ? 0.899 -8.305 24.162 1.00 51.34 126 GLU A O 1
ATOM 993 N N . ALA A 1 127 ? -1.327 -8.419 24.268 1.00 51.47 127 ALA A N 1
ATOM 994 C CA . ALA A 1 127 ? -1.370 -9.857 24.560 1.00 51.47 127 ALA A CA 1
ATOM 995 C C . ALA A 1 127 ? -0.753 -10.714 23.436 1.00 51.47 127 ALA A C 1
ATOM 997 O O . ALA A 1 127 ? -0.063 -11.699 23.704 1.00 51.47 127 ALA A O 1
ATOM 998 N N . VAL A 1 128 ? -0.941 -10.318 22.172 1.00 47.34 128 VAL A N 1
ATOM 999 C CA . VAL A 1 128 ? -0.275 -10.953 21.025 1.00 47.34 128 VAL A CA 1
ATOM 1000 C C . VAL A 1 128 ? 1.237 -10.695 21.078 1.00 47.34 128 VAL A C 1
ATOM 1002 O O . VAL A 1 128 ? 2.014 -11.639 20.934 1.00 47.34 128 VAL A O 1
ATOM 1005 N N . ARG A 1 129 ? 1.680 -9.462 21.368 1.00 54.75 129 ARG A N 1
ATOM 1006 C CA . ARG A 1 129 ? 3.108 -9.124 21.550 1.00 54.75 129 ARG A CA 1
ATOM 1007 C C . ARG A 1 129 ? 3.741 -9.885 22.724 1.00 54.75 129 ARG A C 1
ATOM 1009 O O . ARG A 1 129 ? 4.858 -10.380 22.574 1.00 54.75 129 ARG A O 1
ATOM 1016 N N . GLU A 1 130 ? 3.039 -10.023 23.849 1.00 54.16 130 GLU A N 1
ATOM 1017 C CA . GLU A 1 130 ? 3.455 -10.837 24.999 1.00 54.16 130 GLU A CA 1
ATOM 1018 C C . GLU A 1 130 ? 3.615 -12.304 24.578 1.00 54.16 130 GLU A C 1
ATOM 1020 O O . GLU A 1 130 ? 4.635 -12.917 24.872 1.00 54.16 130 GLU A O 1
ATOM 1025 N N . SER A 1 131 ? 2.675 -12.848 23.794 1.00 43.72 131 SER A N 1
ATOM 1026 C CA . SER A 1 131 ? 2.726 -14.248 23.348 1.00 43.72 131 SER A CA 1
ATOM 1027 C C . SER A 1 131 ? 3.930 -14.573 22.450 1.00 43.72 131 SER A C 1
ATOM 1029 O O . SER A 1 131 ? 4.459 -15.686 22.519 1.00 43.72 131 SER A O 1
ATOM 1031 N N . TYR A 1 132 ? 4.408 -13.606 21.655 1.00 47.12 132 TYR A N 1
ATOM 1032 C CA . TYR A 1 132 ? 5.627 -13.753 20.852 1.00 47.12 132 TYR A CA 1
ATOM 1033 C C . TYR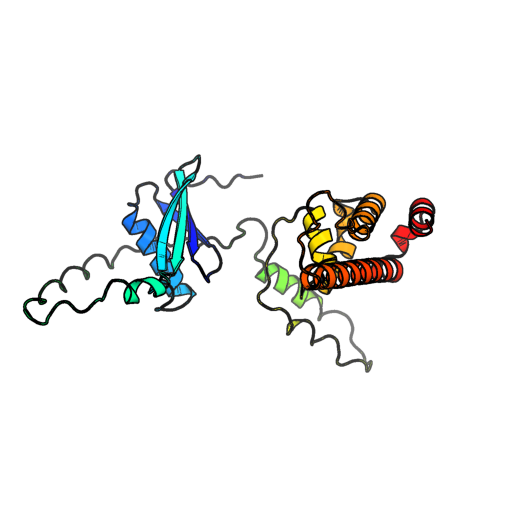 A 1 132 ? 6.904 -13.542 21.675 1.00 47.12 132 TYR A C 1
ATOM 1035 O O . TYR A 1 132 ? 7.891 -14.236 21.440 1.00 47.12 132 TYR A O 1
ATOM 1043 N N . ARG A 1 133 ? 6.896 -12.650 22.679 1.00 52.72 133 ARG A N 1
ATOM 1044 C CA . ARG A 1 133 ? 8.036 -12.484 23.603 1.00 52.72 133 ARG A CA 1
ATOM 1045 C C . ARG A 1 133 ? 8.232 -13.700 24.505 1.00 52.72 133 ARG A C 1
ATOM 1047 O O . ARG A 1 133 ? 9.360 -14.140 24.695 1.00 52.72 133 ARG A O 1
ATOM 1054 N N . SER A 1 134 ? 7.149 -14.268 25.028 1.00 42.00 134 SER A N 1
ATOM 1055 C CA . SER A 1 134 ? 7.208 -15.389 25.973 1.00 42.00 134 SER A CA 1
ATOM 1056 C C . SER A 1 134 ? 7.589 -16.724 25.326 1.00 42.00 134 SER A C 1
ATOM 1058 O O . SER A 1 134 ? 8.003 -17.636 26.034 1.00 42.00 134 SER A O 1
ATOM 1060 N N . LYS A 1 135 ? 7.493 -16.856 23.995 1.00 41.06 135 LYS A N 1
ATOM 1061 C CA . LYS A 1 135 ? 7.910 -18.073 23.273 1.00 41.06 135 LYS A CA 1
ATOM 1062 C C . LYS A 1 135 ? 9.379 -18.081 22.836 1.00 41.06 135 LYS A C 1
ATOM 1064 O O . LYS A 1 135 ? 9.849 -19.121 22.392 1.00 41.06 135 LYS A O 1
ATOM 1069 N N . ALA A 1 136 ? 10.112 -16.976 22.989 1.00 43.38 136 ALA A N 1
ATOM 1070 C CA . ALA A 1 136 ? 11.498 -16.865 22.523 1.00 43.38 136 ALA A CA 1
ATOM 1071 C C . ALA A 1 136 ? 12.575 -17.191 23.581 1.00 43.38 136 ALA A C 1
ATOM 1073 O O . ALA A 1 136 ? 13.755 -17.191 23.247 1.00 43.38 136 ALA A O 1
ATOM 1074 N N . THR A 1 137 ? 12.221 -17.478 24.842 1.00 45.03 137 THR A N 1
ATOM 1075 C CA . THR A 1 137 ? 13.217 -17.696 25.919 1.00 45.03 137 THR A CA 1
ATOM 1076 C C . THR A 1 137 ? 13.089 -19.009 26.687 1.00 45.03 137 THR A C 1
ATOM 1078 O O . THR A 1 137 ? 13.736 -19.181 27.717 1.00 45.03 137 THR A O 1
ATOM 1081 N N . SER A 1 138 ? 12.328 -19.987 26.194 1.00 42.44 138 SER A N 1
ATOM 1082 C CA . SER A 1 138 ? 12.313 -21.314 26.818 1.00 42.44 138 SER A CA 1
ATOM 1083 C C . SER A 1 138 ? 12.392 -22.422 25.781 1.00 42.44 138 SER A C 1
ATOM 1085 O O . SER A 1 138 ? 11.403 -23.064 25.456 1.00 42.44 138 SER A O 1
ATOM 1087 N N . THR A 1 139 ? 13.582 -22.626 25.222 1.00 39.94 139 THR A N 1
ATOM 1088 C CA . THR A 1 139 ? 14.093 -23.963 24.895 1.00 39.94 139 THR A CA 1
ATOM 1089 C C . THR A 1 139 ? 15.596 -23.893 24.627 1.00 39.94 139 THR A C 1
ATOM 1091 O O . THR A 1 139 ? 16.058 -23.090 23.829 1.00 39.94 139 THR A O 1
ATOM 1094 N N . LEU A 1 140 ? 16.315 -24.800 25.292 1.00 36.88 140 LEU A N 1
ATOM 1095 C CA . LEU A 1 140 ? 17.708 -25.204 25.084 1.00 36.88 140 LEU A CA 1
ATOM 1096 C C . LEU A 1 140 ? 18.820 -24.209 25.446 1.00 36.88 140 LEU A C 1
ATOM 1098 O O . LEU A 1 140 ? 18.983 -23.136 24.880 1.00 36.88 140 LEU A O 1
ATOM 1102 N N . GLY A 1 141 ? 19.641 -24.659 26.394 1.00 40.78 141 GLY A N 1
ATOM 1103 C CA . GLY A 1 141 ? 20.905 -24.043 26.736 1.00 40.78 141 GLY A CA 1
ATOM 1104 C C . GLY A 1 141 ? 22.061 -24.488 25.840 1.00 40.78 141 GLY A C 1
ATOM 1105 O O . GLY A 1 141 ? 21.898 -25.239 24.883 1.00 40.78 141 GLY A O 1
ATOM 1106 N N . SER A 1 142 ? 23.244 -24.071 26.290 1.00 43.28 142 SER A N 1
ATOM 1107 C CA . SER A 1 142 ? 24.579 -24.436 25.809 1.00 43.28 142 SER A CA 1
ATOM 1108 C C . SER A 1 142 ? 25.077 -23.698 24.561 1.00 43.28 142 SER A C 1
ATOM 1110 O O . SER A 1 142 ? 24.891 -24.128 23.431 1.00 43.28 142 SER A O 1
ATOM 1112 N N . ASN A 1 143 ? 25.832 -22.632 24.847 1.00 47.53 143 ASN A N 1
ATOM 1113 C CA . ASN A 1 143 ? 27.077 -22.225 24.191 1.00 47.53 143 ASN A CA 1
ATOM 1114 C C . ASN A 1 143 ? 27.117 -22.251 22.657 1.00 47.53 143 ASN A C 1
ATOM 1116 O O . ASN A 1 143 ? 27.578 -23.220 22.058 1.00 47.53 143 ASN A O 1
ATOM 1120 N N . HIS A 1 144 ? 26.826 -21.108 22.035 1.00 35.09 144 HIS A N 1
ATOM 1121 C CA . HIS A 1 144 ? 27.494 -20.750 20.788 1.00 35.09 144 HIS A CA 1
ATOM 1122 C C . HIS A 1 144 ? 27.572 -19.229 20.619 1.00 35.09 144 HIS A C 1
ATOM 1124 O O . HIS A 1 144 ? 26.580 -18.512 20.723 1.00 35.09 144 HIS A O 1
ATOM 1130 N N . VAL A 1 145 ? 28.789 -18.747 20.377 1.00 55.38 145 VAL A N 1
ATOM 1131 C CA . VAL A 1 145 ? 29.097 -17.414 19.847 1.00 55.38 145 VAL A CA 1
ATOM 1132 C C . VAL A 1 145 ? 28.320 -17.230 18.540 1.00 55.38 145 VAL A C 1
ATOM 1134 O O . VAL A 1 145 ? 28.385 -18.155 17.732 1.00 55.38 145 VAL A O 1
ATOM 1137 N N . VAL A 1 146 ? 27.622 -16.095 18.337 1.00 39.84 146 VAL A N 1
ATOM 1138 C CA . VAL A 1 146 ? 27.446 -15.389 17.038 1.00 39.84 146 VAL A CA 1
ATOM 1139 C C . VAL A 1 146 ? 26.442 -14.212 17.107 1.00 39.84 146 VAL A C 1
ATOM 1141 O O . VAL A 1 146 ? 25.389 -14.285 17.728 1.00 39.84 146 VAL A O 1
ATOM 1144 N N . SER A 1 147 ? 26.836 -13.151 16.393 1.00 39.12 147 SER A N 1
ATOM 1145 C CA . SER A 1 147 ? 26.112 -12.019 15.786 1.00 39.12 147 SER A CA 1
ATOM 1146 C C . SER A 1 147 ? 25.222 -11.078 16.600 1.00 39.12 147 SER A C 1
ATOM 1148 O O . SER A 1 147 ? 24.081 -11.341 16.962 1.00 39.12 147 SER A O 1
ATOM 1150 N N . ARG A 1 148 ? 25.744 -9.855 16.689 1.00 41.81 148 ARG A N 1
ATOM 1151 C CA . ARG A 1 148 ? 25.203 -8.632 17.283 1.00 41.81 148 ARG A CA 1
ATOM 1152 C C . ARG A 1 148 ? 24.385 -7.796 16.276 1.00 41.81 148 ARG A C 1
ATOM 1154 O O . ARG A 1 148 ? 24.462 -6.577 16.312 1.00 41.81 148 ARG A O 1
ATOM 1161 N N . GLU A 1 149 ? 23.626 -8.417 15.371 1.00 44.06 149 GLU A N 1
ATOM 1162 C CA . GLU A 1 149 ? 22.947 -7.683 14.274 1.00 44.06 149 GLU A CA 1
ATOM 1163 C C . GLU A 1 149 ? 21.412 -7.809 14.255 1.00 44.06 149 GLU A C 1
ATOM 1165 O O . GLU A 1 149 ? 20.743 -7.076 13.535 1.00 44.06 149 GLU A O 1
ATOM 1170 N N . ALA A 1 150 ? 20.807 -8.667 15.083 1.00 43.81 150 ALA A N 1
ATOM 1171 C CA . ALA A 1 150 ? 19.357 -8.902 15.028 1.00 43.81 150 ALA A CA 1
ATOM 1172 C C . ALA A 1 150 ? 18.494 -7.894 15.823 1.00 43.81 150 ALA A C 1
ATOM 1174 O O . ALA A 1 150 ? 17.275 -7.877 15.666 1.00 43.81 150 ALA A O 1
ATOM 1175 N N . ASN A 1 151 ? 19.096 -7.041 16.661 1.00 44.12 151 ASN A N 1
ATOM 1176 C CA . ASN A 1 151 ? 18.349 -6.177 17.590 1.00 44.12 151 ASN A CA 1
ATOM 1177 C C . ASN A 1 151 ? 18.086 -4.747 17.084 1.00 44.12 151 ASN A C 1
ATOM 1179 O O . ASN A 1 151 ? 17.334 -4.019 17.728 1.00 44.12 151 ASN A O 1
ATOM 1183 N N . ASP A 1 152 ? 18.638 -4.350 15.935 1.00 42.19 152 ASP A N 1
ATOM 1184 C CA . ASP A 1 152 ? 18.520 -2.971 15.426 1.00 42.19 152 ASP A CA 1
ATOM 1185 C C . ASP A 1 152 ? 17.284 -2.728 14.539 1.00 42.19 152 ASP A C 1
ATOM 1187 O O . ASP A 1 152 ? 16.897 -1.588 14.285 1.00 42.19 152 ASP A O 1
ATOM 1191 N N . ALA A 1 153 ? 16.584 -3.784 14.111 1.00 49.50 153 ALA A N 1
ATOM 1192 C CA . ALA A 1 153 ? 15.408 -3.650 13.244 1.00 49.50 153 ALA A CA 1
ATOM 1193 C C . ALA A 1 153 ? 14.193 -3.014 13.953 1.00 49.50 153 ALA A C 1
ATOM 1195 O O . ALA A 1 153 ? 13.335 -2.413 13.305 1.00 49.50 153 ALA A O 1
ATOM 1196 N N . ALA A 1 154 ? 14.111 -3.121 15.284 1.00 47.28 154 ALA A N 1
ATOM 1197 C CA . ALA A 1 154 ? 12.993 -2.585 16.063 1.00 47.28 154 ALA A CA 1
ATOM 1198 C C . ALA A 1 154 ? 13.075 -1.061 16.282 1.00 47.28 154 ALA A C 1
ATOM 1200 O O . ALA A 1 154 ? 12.048 -0.425 16.514 1.00 47.28 154 ALA A O 1
ATOM 1201 N N . LEU A 1 155 ? 14.271 -0.468 16.184 1.00 44.62 155 LEU A N 1
ATOM 1202 C CA . LEU A 1 155 ? 14.503 0.968 16.392 1.00 44.62 155 LEU A CA 1
ATOM 1203 C C . LEU A 1 155 ? 14.215 1.820 15.143 1.00 44.62 155 LEU A C 1
ATOM 1205 O O . LEU A 1 155 ? 14.121 3.041 15.242 1.00 44.62 155 LEU A O 1
ATOM 1209 N N . LEU A 1 156 ? 14.010 1.188 13.985 1.00 47.12 156 LEU A N 1
ATOM 1210 C CA . LEU A 1 156 ? 13.751 1.844 12.698 1.00 47.12 156 LEU A CA 1
ATOM 1211 C C . LEU A 1 156 ? 12.267 1.881 12.308 1.00 47.12 156 LEU A C 1
ATOM 1213 O O . LEU A 1 156 ? 11.947 2.079 11.139 1.00 47.12 156 LEU A O 1
ATOM 1217 N N . MET A 1 157 ? 11.343 1.681 13.248 1.00 47.34 157 MET A N 1
ATOM 1218 C CA . MET A 1 157 ? 9.905 1.757 12.976 1.00 47.34 157 MET A CA 1
ATOM 1219 C C . MET A 1 157 ? 9.363 3.161 13.288 1.00 47.34 157 MET A C 1
ATOM 1221 O O . MET A 1 157 ? 8.913 3.394 14.413 1.00 47.34 157 MET A O 1
ATOM 1225 N N . PRO A 1 158 ? 9.355 4.114 12.327 1.00 49.47 158 PRO A N 1
ATOM 1226 C CA . PRO A 1 158 ? 8.579 5.335 12.480 1.00 49.47 158 PRO A CA 1
ATOM 1227 C C . PRO A 1 158 ? 7.114 4.924 12.629 1.00 49.47 158 PRO A C 1
ATOM 1229 O O . PRO A 1 158 ? 6.602 4.198 11.778 1.00 49.47 158 PRO A O 1
ATOM 1232 N N . SER A 1 159 ? 6.492 5.323 13.746 1.00 49.59 159 SER A N 1
ATOM 1233 C CA . SER A 1 159 ? 5.050 5.250 14.041 1.00 49.59 159 SER A CA 1
ATOM 1234 C C . SER A 1 159 ? 4.300 4.193 13.222 1.00 49.59 159 SER A C 1
ATOM 1236 O O . SER A 1 159 ? 3.816 4.475 12.127 1.00 49.59 159 SER A O 1
ATOM 1238 N N . THR A 1 160 ? 4.241 2.968 13.754 1.00 53.50 160 THR A N 1
ATOM 1239 C CA . THR A 1 160 ? 3.618 1.787 13.139 1.00 53.50 160 THR A CA 1
ATOM 1240 C C . THR A 1 160 ? 2.244 2.125 12.566 1.00 53.50 160 THR A C 1
ATOM 1242 O O . THR A 1 160 ? 1.255 2.194 13.299 1.00 53.50 160 THR A O 1
ATOM 1245 N N . THR A 1 161 ? 2.176 2.342 11.252 1.00 63.75 161 THR A N 1
ATOM 1246 C CA . THR A 1 161 ? 0.901 2.448 10.549 1.00 63.75 161 THR A CA 1
ATOM 1247 C C . THR A 1 161 ? 0.288 1.057 10.590 1.00 63.75 161 THR A C 1
ATOM 1249 O O . THR A 1 161 ? 0.723 0.153 9.880 1.00 63.75 161 THR A O 1
ATOM 1252 N N . TYR A 1 162 ? -0.653 0.860 11.511 1.00 65.25 162 TYR A N 1
ATOM 1253 C CA . TYR A 1 162 ? -1.353 -0.406 11.659 1.00 65.25 162 TYR A CA 1
ATOM 1254 C C . TYR A 1 162 ? -2.373 -0.511 10.532 1.00 65.25 162 TYR A C 1
ATOM 1256 O O . TYR A 1 162 ? -3.254 0.339 10.397 1.00 65.25 162 TYR A O 1
ATOM 1264 N N . LEU A 1 163 ? -2.229 -1.537 9.705 1.00 74.94 163 LEU A N 1
ATOM 1265 C CA . LEU A 1 163 ? -3.103 -1.778 8.572 1.00 74.94 163 LEU A CA 1
ATOM 1266 C C . LEU A 1 163 ? -4.039 -2.934 8.934 1.00 74.94 163 LEU A C 1
ATOM 1268 O O . LEU A 1 163 ? -3.598 -4.076 8.997 1.00 74.94 163 LEU A O 1
ATOM 1272 N N . SER A 1 164 ? -5.311 -2.638 9.214 1.00 75.25 164 SER A N 1
ATOM 1273 C CA . SER A 1 164 ? -6.329 -3.666 9.486 1.00 75.25 164 SER A CA 1
ATOM 1274 C C . SER A 1 164 ? -6.749 -4.401 8.223 1.00 75.25 164 SER A C 1
ATOM 1276 O O . SER A 1 164 ? -6.833 -5.624 8.207 1.00 75.25 164 SER A O 1
ATOM 1278 N N . PHE A 1 165 ? -7.005 -3.638 7.163 1.00 82.50 165 PHE A N 1
ATOM 1279 C CA . PHE A 1 165 ? -7.440 -4.145 5.874 1.00 82.50 165 PHE A CA 1
ATOM 1280 C C . PHE A 1 165 ? -6.719 -3.384 4.775 1.00 82.50 165 PHE A C 1
ATOM 1282 O O . PHE A 1 165 ? -6.764 -2.154 4.712 1.00 82.50 165 PHE A O 1
ATOM 1289 N N . VAL A 1 166 ? -6.052 -4.124 3.897 1.00 88.12 166 VAL A N 1
ATOM 1290 C CA . VAL A 1 166 ? -5.381 -3.569 2.724 1.00 88.12 166 VAL A CA 1
ATOM 1291 C C . VAL A 1 166 ? -5.741 -4.440 1.545 1.00 88.12 166 VAL A C 1
ATOM 1293 O O . VAL A 1 166 ? -5.564 -5.654 1.587 1.00 88.12 166 VAL A O 1
ATOM 1296 N N . ALA A 1 167 ? -6.251 -3.814 0.491 1.00 93.19 167 ALA A N 1
ATOM 1297 C CA . ALA A 1 167 ? -6.486 -4.512 -0.759 1.00 93.19 167 ALA A CA 1
ATOM 1298 C C . ALA A 1 167 ? -5.168 -5.084 -1.296 1.00 93.19 167 ALA A C 1
ATOM 1300 O O . ALA A 1 167 ? -4.128 -4.426 -1.228 1.00 93.19 167 ALA A O 1
ATOM 1301 N N . PHE A 1 168 ? -5.233 -6.268 -1.901 1.00 94.38 168 PHE A N 1
ATOM 1302 C CA . PHE A 1 168 ? -4.089 -6.943 -2.511 1.00 94.38 168 PHE A CA 1
ATOM 1303 C C . PHE A 1 168 ? -3.248 -6.006 -3.403 1.00 94.38 168 PHE A C 1
ATOM 1305 O O . PHE A 1 168 ? -2.055 -5.830 -3.162 1.00 94.38 168 PHE A O 1
ATOM 1312 N N . HIS A 1 169 ? -3.878 -5.286 -4.337 1.00 94.62 169 HIS A N 1
ATOM 1313 C CA . HIS A 1 169 ? -3.191 -4.312 -5.199 1.00 94.62 169 HIS A CA 1
ATOM 1314 C C . HIS A 1 169 ? -2.442 -3.227 -4.425 1.00 94.62 169 HIS A C 1
ATOM 1316 O O . HIS A 1 169 ? -1.372 -2.775 -4.829 1.00 94.62 169 HIS A O 1
ATOM 1322 N N . ARG A 1 170 ? -3.001 -2.787 -3.295 1.00 94.12 170 ARG A N 1
ATOM 1323 C CA . ARG A 1 170 ? -2.372 -1.762 -2.469 1.00 94.12 170 ARG A CA 1
ATOM 1324 C C . ARG A 1 170 ? -1.143 -2.314 -1.747 1.00 94.12 170 ARG A C 1
ATOM 1326 O O . ARG A 1 170 ? -0.178 -1.571 -1.620 1.00 94.12 170 ARG A O 1
ATOM 1333 N N . LEU A 1 171 ? -1.137 -3.588 -1.349 1.00 94.62 171 LEU A N 1
ATOM 1334 C CA . LEU A 1 171 ? 0.054 -4.244 -0.796 1.00 94.62 171 LEU A CA 1
ATOM 1335 C C . LEU A 1 171 ? 1.169 -4.340 -1.839 1.00 94.62 171 LEU A C 1
ATOM 1337 O O . LEU A 1 171 ? 2.297 -3.950 -1.541 1.00 94.62 171 LEU A O 1
ATOM 1341 N N . VAL A 1 172 ? 0.838 -4.729 -3.076 1.00 96.50 172 VAL A N 1
ATOM 1342 C CA . VAL A 1 172 ? 1.802 -4.738 -4.192 1.00 96.50 172 VAL A CA 1
ATOM 1343 C C . VAL A 1 172 ? 2.400 -3.345 -4.395 1.00 96.50 172 VAL A C 1
ATOM 1345 O O . VAL A 1 172 ? 3.619 -3.202 -4.462 1.00 96.50 172 VAL A O 1
ATOM 1348 N N . LEU A 1 173 ? 1.574 -2.291 -4.401 1.00 95.88 173 LEU A N 1
ATOM 1349 C CA . LEU A 1 173 ? 2.064 -0.910 -4.487 1.00 95.88 173 LEU A CA 1
ATOM 1350 C C . LEU A 1 173 ? 2.975 -0.543 -3.314 1.00 95.88 173 LEU A C 1
ATOM 1352 O O . LEU A 1 173 ? 4.021 0.051 -3.525 1.00 95.88 173 LEU A O 1
ATOM 1356 N N . MET A 1 174 ? 2.613 -0.903 -2.084 1.00 94.69 174 MET A N 1
ATOM 1357 C CA . MET A 1 174 ? 3.417 -0.578 -0.903 1.00 94.69 174 MET A CA 1
ATOM 1358 C C . MET A 1 174 ? 4.774 -1.289 -0.908 1.00 94.69 174 MET A C 1
ATOM 1360 O O . MET A 1 174 ? 5.765 -0.704 -0.477 1.00 94.69 174 MET A O 1
ATOM 1364 N N . MET A 1 175 ? 4.843 -2.512 -1.427 1.00 95.38 175 MET A N 1
ATOM 1365 C CA . MET A 1 175 ? 6.096 -3.253 -1.596 1.00 95.38 175 MET A CA 1
ATOM 1366 C C . MET A 1 175 ? 6.951 -2.760 -2.765 1.00 95.38 175 MET A C 1
ATOM 1368 O O . MET A 1 175 ? 8.155 -2.990 -2.778 1.00 95.38 175 MET A O 1
ATOM 1372 N N . THR A 1 176 ? 6.349 -2.088 -3.744 1.00 96.62 176 THR A N 1
ATOM 1373 C CA . THR A 1 176 ? 7.030 -1.640 -4.972 1.00 96.62 176 THR A CA 1
ATOM 1374 C C . THR A 1 176 ? 7.180 -0.122 -5.070 1.00 96.62 176 THR A C 1
ATOM 1376 O O . THR A 1 176 ? 7.627 0.399 -6.091 1.00 96.62 176 THR A O 1
ATOM 1379 N N . ASP A 1 177 ? 6.808 0.615 -4.021 1.00 95.25 177 ASP A N 1
ATOM 1380 C CA . ASP A 1 177 ? 6.953 2.066 -3.964 1.00 95.25 177 ASP A CA 1
ATOM 1381 C C . ASP A 1 177 ? 8.379 2.445 -3.515 1.00 95.25 177 ASP A C 1
ATOM 1383 O O . ASP A 1 177 ? 8.769 2.133 -2.381 1.00 95.25 177 ASP A O 1
ATOM 1387 N N . PRO A 1 178 ? 9.163 3.152 -4.354 1.00 94.44 178 PRO A N 1
ATOM 1388 C CA . PRO A 1 178 ? 10.501 3.616 -3.987 1.00 94.44 178 PRO A CA 1
ATOM 1389 C C . PRO A 1 178 ? 10.536 4.589 -2.824 1.00 94.44 178 PRO A C 1
ATOM 1391 O O . PRO A 1 178 ? 11.565 4.714 -2.163 1.00 94.44 178 PRO A O 1
ATOM 1394 N N . ARG A 1 179 ? 9.418 5.248 -2.533 1.00 93.31 179 ARG A N 1
ATOM 1395 C CA . ARG A 1 179 ? 9.331 6.242 -1.466 1.00 93.31 179 ARG A CA 1
ATOM 1396 C C . ARG A 1 179 ? 8.875 5.644 -0.142 1.00 93.31 179 ARG A C 1
ATOM 1398 O O . ARG A 1 179 ? 8.823 6.367 0.850 1.00 93.31 179 ARG A O 1
ATOM 1405 N N . ASN A 1 180 ? 8.536 4.355 -0.105 1.00 91.88 180 ASN A N 1
ATOM 1406 C CA . ASN A 1 180 ? 8.049 3.716 1.107 1.00 91.88 180 ASN A CA 1
ATOM 1407 C C . ASN A 1 180 ? 9.216 3.270 2.012 1.00 91.88 180 ASN A C 1
ATOM 1409 O O . ASN A 1 180 ? 9.926 2.324 1.662 1.00 91.88 180 ASN A O 1
ATOM 1413 N N . PRO A 1 181 ? 9.395 3.867 3.208 1.00 88.81 181 PRO A N 1
ATOM 1414 C CA . PRO A 1 181 ? 10.470 3.478 4.123 1.00 88.81 181 PRO A CA 1
ATOM 1415 C C . PRO A 1 181 ? 10.268 2.081 4.726 1.00 88.81 181 PRO A C 1
ATOM 1417 O O . PRO A 1 181 ? 11.226 1.450 5.153 1.00 88.81 181 PRO A O 1
ATOM 1420 N N . GLN A 1 182 ? 9.031 1.573 4.758 1.00 89.25 182 GLN A N 1
ATOM 1421 C CA . GLN A 1 182 ? 8.688 0.264 5.327 1.00 89.25 182 GLN A CA 1
ATOM 1422 C C . GLN A 1 182 ? 8.579 -0.836 4.261 1.00 89.25 182 GLN A C 1
ATOM 1424 O O . GLN A 1 182 ? 8.089 -1.931 4.538 1.00 89.25 182 GLN A O 1
ATOM 1429 N N . ARG A 1 183 ? 9.045 -0.567 3.036 1.00 93.19 183 ARG A N 1
ATOM 1430 C CA . ARG A 1 183 ? 8.962 -1.481 1.891 1.00 93.19 183 ARG A CA 1
ATOM 1431 C C . ARG A 1 183 ? 9.457 -2.894 2.204 1.00 93.19 183 ARG A C 1
ATOM 1433 O O . ARG A 1 183 ? 8.786 -3.870 1.872 1.00 93.19 183 ARG A O 1
ATOM 1440 N N . GLU A 1 184 ? 10.622 -3.010 2.833 1.00 93.31 184 GLU A N 1
ATOM 1441 C CA . GLU A 1 184 ? 11.237 -4.308 3.129 1.00 93.31 184 GLU A CA 1
ATOM 1442 C C . GLU A 1 184 ? 10.411 -5.114 4.131 1.00 93.31 184 GLU A C 1
ATOM 1444 O O . GLU A 1 184 ? 10.216 -6.315 3.952 1.00 93.31 184 GLU A O 1
ATOM 1449 N N . LEU A 1 185 ? 9.872 -4.443 5.153 1.00 91.62 185 LEU A N 1
ATOM 1450 C CA . LEU A 1 185 ? 8.985 -5.064 6.130 1.00 91.62 185 LEU A CA 1
ATOM 1451 C C . LEU A 1 185 ? 7.721 -5.592 5.450 1.00 91.62 185 LEU A C 1
ATOM 1453 O O . LEU A 1 185 ? 7.362 -6.753 5.647 1.00 91.62 185 LEU A O 1
ATOM 1457 N N . TYR A 1 186 ? 7.076 -4.765 4.621 1.00 93.56 186 TYR A N 1
ATOM 1458 C CA . TYR A 1 186 ? 5.899 -5.192 3.869 1.00 93.56 186 TYR A CA 1
ATOM 1459 C C . TYR A 1 186 ? 6.220 -6.360 2.944 1.00 93.56 186 TYR A C 1
ATOM 1461 O O . TYR A 1 186 ? 5.453 -7.311 2.914 1.00 93.56 186 TYR A O 1
ATOM 1469 N N . THR A 1 187 ? 7.371 -6.336 2.270 1.00 96.31 187 THR A N 1
ATOM 1470 C CA . THR A 1 187 ? 7.789 -7.418 1.369 1.00 96.31 187 THR A CA 1
ATOM 1471 C C . THR A 1 187 ? 7.929 -8.741 2.111 1.00 96.31 187 THR A C 1
ATOM 1473 O O . THR A 1 187 ? 7.360 -9.743 1.687 1.00 96.31 187 THR A O 1
ATOM 1476 N N . ARG A 1 188 ? 8.612 -8.742 3.261 1.00 95.62 188 ARG A N 1
ATOM 1477 C CA . ARG A 1 188 ? 8.795 -9.945 4.086 1.00 95.62 188 ARG A CA 1
ATOM 1478 C C . ARG A 1 188 ? 7.471 -10.492 4.611 1.00 95.62 188 ARG A C 1
ATOM 1480 O O . ARG A 1 188 ? 7.203 -11.680 4.475 1.00 95.62 188 ARG A O 1
ATOM 1487 N N . ILE A 1 189 ? 6.640 -9.635 5.208 1.00 93.50 189 ILE A N 1
ATOM 1488 C CA . ILE A 1 189 ? 5.355 -10.056 5.789 1.00 93.50 189 ILE A CA 1
ATOM 1489 C C . ILE A 1 189 ? 4.415 -10.566 4.697 1.00 93.50 189 ILE A C 1
ATOM 1491 O O . ILE A 1 189 ? 3.760 -11.594 4.870 1.00 93.50 189 ILE A O 1
ATOM 1495 N N . PHE A 1 190 ? 4.349 -9.854 3.576 1.00 95.75 190 PHE A N 1
ATOM 1496 C CA . PHE A 1 190 ? 3.472 -10.205 2.476 1.00 95.75 190 PHE A CA 1
ATOM 1497 C C . PHE A 1 190 ? 3.886 -11.528 1.834 1.00 95.75 190 PHE A C 1
ATOM 1499 O O . PHE A 1 190 ? 3.068 -12.439 1.787 1.00 95.75 190 PHE A O 1
ATOM 1506 N N . LEU A 1 191 ? 5.149 -11.690 1.423 1.00 96.94 191 LEU A N 1
ATOM 1507 C CA . LEU A 1 191 ? 5.611 -12.933 0.788 1.00 96.94 191 LEU A CA 1
ATOM 1508 C C . LEU A 1 191 ? 5.508 -14.153 1.717 1.00 96.94 191 LEU A C 1
ATOM 1510 O O . LEU A 1 191 ? 5.292 -15.272 1.257 1.00 96.94 191 LEU A O 1
ATOM 1514 N N . LEU A 1 192 ? 5.556 -13.937 3.032 1.00 96.25 192 LEU A N 1
ATOM 1515 C CA . LEU A 1 192 ? 5.299 -14.987 4.012 1.00 96.25 192 LEU A CA 1
ATOM 1516 C C . LEU A 1 192 ? 3.826 -15.437 4.058 1.00 96.25 192 LEU A C 1
ATOM 1518 O O . LEU A 1 192 ? 3.555 -16.590 4.382 1.00 96.25 192 LEU A O 1
ATOM 1522 N N . THR A 1 193 ? 2.866 -14.549 3.778 1.00 96.38 193 THR A N 1
ATOM 1523 C CA . THR A 1 193 ? 1.439 -14.775 4.094 1.00 96.38 193 THR A CA 1
ATOM 1524 C C . THR A 1 193 ? 0.495 -14.736 2.893 1.00 96.38 193 THR A C 1
ATOM 1526 O O . THR A 1 193 ? -0.652 -15.168 3.016 1.00 96.38 193 THR A O 1
ATOM 1529 N N . TYR A 1 194 ? 0.951 -14.283 1.723 1.00 97.38 194 TYR A N 1
ATOM 1530 C CA . TYR A 1 194 ? 0.082 -13.982 0.582 1.00 97.38 194 TYR A CA 1
ATOM 1531 C C . TYR A 1 194 ? -0.729 -15.180 0.075 1.00 97.38 194 TYR A C 1
ATOM 1533 O O . TYR A 1 194 ? -1.868 -15.012 -0.354 1.00 97.38 194 TYR A O 1
ATOM 1541 N N . ARG A 1 195 ? -0.183 -16.399 0.186 1.00 96.12 195 ARG A N 1
ATOM 1542 C CA . ARG A 1 195 ? -0.820 -17.642 -0.285 1.00 96.12 195 ARG A CA 1
ATOM 1543 C C . ARG A 1 195 ? -2.180 -17.916 0.360 1.00 96.12 195 ARG A C 1
ATOM 1545 O O . ARG A 1 195 ? -2.952 -18.716 -0.153 1.00 96.12 195 ARG A O 1
ATOM 1552 N N . GLN A 1 196 ? -2.486 -17.254 1.478 1.00 96.31 196 GLN A N 1
ATOM 1553 C CA . GLN A 1 196 ? -3.792 -17.336 2.131 1.00 96.31 196 GLN A CA 1
ATOM 1554 C C . GLN A 1 196 ? -4.906 -16.633 1.342 1.00 96.31 196 GLN A C 1
ATOM 1556 O O . GLN A 1 196 ? -6.079 -16.910 1.584 1.00 96.31 196 GLN A O 1
ATOM 1561 N N . PHE A 1 197 ? -4.565 -15.710 0.439 1.00 96.00 197 PHE A N 1
ATOM 1562 C CA . PHE A 1 197 ? -5.545 -14.865 -0.247 1.00 96.00 197 PHE A CA 1
ATOM 1563 C C . PHE A 1 197 ? -5.242 -14.581 -1.724 1.00 96.00 197 PHE A C 1
ATOM 1565 O O . PHE A 1 197 ? -6.110 -14.042 -2.404 1.00 96.00 197 PHE A O 1
ATOM 1572 N N . VAL A 1 198 ? -4.055 -14.916 -2.237 1.00 96.94 198 VAL A N 1
ATOM 1573 C CA . VAL A 1 198 ? -3.720 -14.768 -3.659 1.00 96.94 198 VAL A CA 1
ATOM 1574 C C . VAL A 1 198 ? -2.790 -15.888 -4.122 1.00 96.94 198 VAL A C 1
ATOM 1576 O O . VAL A 1 198 ? -1.949 -16.368 -3.361 1.00 96.94 198 VAL A O 1
ATOM 1579 N N . SER A 1 199 ? -2.959 -16.334 -5.368 1.00 96.31 199 SER A N 1
ATOM 1580 C CA . SER A 1 199 ? -2.089 -17.362 -5.951 1.00 96.31 199 SER A CA 1
ATOM 1581 C C . SER A 1 199 ? -0.711 -16.785 -6.323 1.00 96.31 199 SER A C 1
ATOM 1583 O O . SER A 1 199 ? -0.625 -15.597 -6.647 1.00 96.31 199 SER A O 1
ATOM 1585 N N . PRO A 1 200 ? 0.367 -17.597 -6.340 1.00 96.50 200 PRO A N 1
ATOM 1586 C CA . PRO A 1 200 ? 1.688 -17.134 -6.778 1.00 96.50 200 PRO A CA 1
ATOM 1587 C C . PRO A 1 200 ? 1.665 -16.570 -8.207 1.00 96.50 200 PRO A C 1
ATOM 1589 O O . PRO 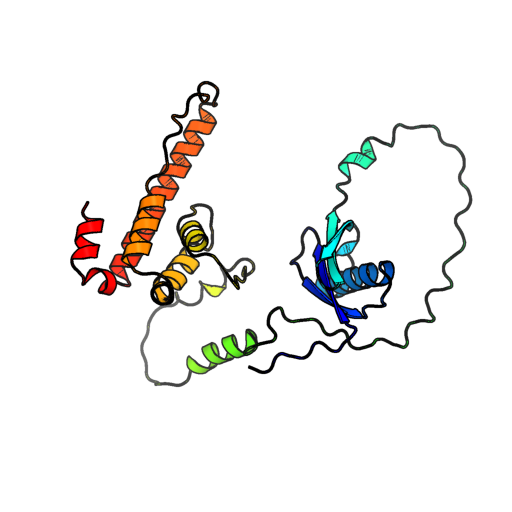A 1 200 ? 2.258 -15.533 -8.479 1.00 96.50 200 PRO A O 1
ATOM 1592 N N . LYS A 1 201 ? 0.902 -17.193 -9.113 1.00 95.38 201 LYS A N 1
ATOM 1593 C CA . LYS A 1 201 ? 0.750 -16.719 -10.496 1.00 95.38 201 LYS A CA 1
ATOM 1594 C C . LYS A 1 201 ? 0.134 -15.327 -10.562 1.00 95.38 201 LYS A C 1
ATOM 1596 O O . LYS A 1 201 ? 0.693 -14.437 -11.187 1.00 95.38 201 LYS A O 1
ATOM 1601 N N . GLU A 1 202 ? -0.983 -15.130 -9.869 1.00 96.06 202 GLU A N 1
ATOM 1602 C CA . GLU A 1 202 ? -1.643 -13.826 -9.831 1.00 96.06 202 GLU A CA 1
ATOM 1603 C C . GLU A 1 202 ? -0.754 -12.756 -9.178 1.00 96.06 202 GLU A C 1
ATOM 1605 O O . GLU A 1 202 ? -0.752 -11.606 -9.613 1.00 96.06 202 GLU A O 1
ATOM 1610 N N . LEU A 1 203 ? 0.043 -13.120 -8.167 1.00 97.12 203 LEU A N 1
ATOM 1611 C CA . LEU A 1 203 ? 1.036 -12.216 -7.594 1.00 97.12 203 LEU A CA 1
ATOM 1612 C C . LEU A 1 203 ? 2.099 -11.809 -8.624 1.00 97.12 203 LEU A C 1
ATOM 1614 O O . LEU A 1 203 ? 2.377 -10.616 -8.760 1.00 97.12 203 LEU A O 1
ATOM 1618 N N . LEU A 1 204 ? 2.667 -12.774 -9.349 1.00 96.38 204 LEU A N 1
ATOM 1619 C CA . LEU A 1 204 ? 3.665 -12.511 -10.382 1.00 96.38 204 LEU A CA 1
ATOM 1620 C C . LEU A 1 204 ? 3.104 -11.583 -11.467 1.00 96.38 204 LEU A C 1
ATOM 1622 O O . LEU A 1 204 ? 3.729 -10.564 -11.756 1.00 96.38 204 LEU A O 1
ATOM 1626 N N . ASP A 1 205 ? 1.889 -11.848 -11.958 1.00 96.19 205 ASP A N 1
ATOM 1627 C CA . ASP A 1 205 ? 1.206 -11.001 -12.945 1.00 96.19 205 ASP A CA 1
ATOM 1628 C C . ASP A 1 205 ? 1.111 -9.538 -12.468 1.00 96.19 205 ASP A C 1
ATOM 1630 O O . ASP A 1 205 ? 1.395 -8.606 -13.221 1.00 96.19 205 ASP A O 1
ATOM 1634 N N . ARG A 1 206 ? 0.768 -9.303 -11.190 1.00 97.12 206 ARG A N 1
ATOM 1635 C CA . ARG A 1 206 ? 0.679 -7.937 -10.634 1.00 97.12 206 ARG A CA 1
ATOM 1636 C C . ARG A 1 206 ? 2.026 -7.269 -10.414 1.00 97.12 206 ARG A C 1
ATOM 1638 O O . ARG A 1 206 ? 2.117 -6.044 -10.508 1.00 97.12 206 ARG A O 1
ATOM 1645 N N . ILE A 1 207 ? 3.060 -8.038 -10.094 1.00 96.75 207 ILE A N 1
ATOM 1646 C CA . ILE A 1 207 ? 4.421 -7.511 -9.975 1.00 96.75 207 ILE A CA 1
ATOM 1647 C C . ILE A 1 207 ? 4.946 -7.109 -11.362 1.00 96.75 207 ILE A C 1
ATOM 1649 O O . ILE A 1 207 ? 5.523 -6.029 -11.498 1.00 96.75 207 ILE A O 1
ATOM 1653 N N . LEU A 1 208 ? 4.688 -7.914 -12.396 1.00 95.81 208 LEU A N 1
ATOM 1654 C CA . LEU A 1 208 ? 5.056 -7.606 -13.782 1.00 95.81 208 LEU A CA 1
ATOM 1655 C C . LEU A 1 208 ? 4.273 -6.405 -14.328 1.00 95.81 208 LEU A C 1
ATOM 1657 O O . LEU A 1 208 ? 4.875 -5.482 -14.872 1.00 95.81 208 LEU A O 1
ATOM 1661 N N . GLU A 1 209 ? 2.966 -6.319 -14.067 1.00 95.88 209 GLU A N 1
ATOM 1662 C CA . GLU A 1 209 ? 2.163 -5.128 -14.391 1.00 95.88 209 GLU A CA 1
ATOM 1663 C C . GLU A 1 209 ? 2.774 -3.857 -13.776 1.00 95.88 209 GLU A C 1
ATOM 1665 O O . GLU A 1 209 ? 2.766 -2.777 -14.370 1.00 95.88 209 GLU A O 1
ATOM 1670 N N . ARG A 1 210 ? 3.362 -3.974 -12.579 1.00 95.94 210 ARG A N 1
ATOM 1671 C CA . ARG A 1 210 ? 4.019 -2.849 -11.914 1.00 95.94 210 ARG A CA 1
ATOM 1672 C C . ARG A 1 210 ? 5.364 -2.472 -12.537 1.00 95.94 210 ARG A C 1
ATOM 1674 O O . ARG A 1 210 ? 5.741 -1.299 -12.475 1.00 95.94 210 ARG A O 1
ATOM 1681 N N . TYR A 1 211 ? 6.071 -3.437 -13.115 1.00 96.06 211 TYR A N 1
ATOM 1682 C CA . TYR A 1 211 ? 7.303 -3.214 -13.869 1.00 96.06 211 TYR A CA 1
ATOM 1683 C C . TYR A 1 211 ? 7.046 -2.431 -15.167 1.00 96.06 211 TYR A C 1
ATOM 1685 O O . TYR A 1 211 ? 7.834 -1.554 -15.550 1.00 96.06 211 TYR A O 1
ATOM 1693 N N . GLU A 1 212 ? 5.915 -2.708 -15.817 1.00 94.94 212 GLU A N 1
ATOM 1694 C CA . GLU A 1 212 ? 5.469 -2.082 -17.062 1.00 94.94 212 GLU A CA 1
ATOM 1695 C C . GLU A 1 212 ? 4.895 -0.672 -16.844 1.00 94.94 212 GLU A C 1
ATOM 1697 O O . GLU A 1 212 ? 3.727 -0.381 -17.093 1.00 94.94 212 GLU A O 1
ATOM 1702 N N . VAL A 1 213 ? 5.735 0.261 -16.390 1.00 91.06 213 VAL A N 1
ATOM 1703 C CA . VAL A 1 213 ? 5.330 1.666 -16.236 1.00 91.06 213 VAL A CA 1
ATOM 1704 C C . VAL A 1 213 ? 5.071 2.286 -17.624 1.00 91.06 213 VAL A C 1
ATOM 1706 O O . VAL A 1 213 ? 6.020 2.406 -18.410 1.00 91.06 213 VAL A O 1
ATOM 1709 N N . PRO A 1 214 ? 3.833 2.729 -17.937 1.00 87.56 214 PRO A N 1
ATOM 1710 C CA . PRO A 1 214 ? 3.488 3.240 -19.261 1.00 87.56 214 PRO A CA 1
ATOM 1711 C C . PRO A 1 214 ? 4.299 4.481 -19.621 1.00 87.56 214 PRO A C 1
ATOM 1713 O O . PRO A 1 214 ? 4.452 5.389 -18.804 1.00 87.56 214 PRO A O 1
ATOM 1716 N N . LEU A 1 215 ? 4.771 4.555 -20.866 1.00 83.38 215 LEU A N 1
ATOM 1717 C CA . LEU A 1 215 ? 5.413 5.759 -21.385 1.00 83.38 215 LEU A CA 1
ATOM 1718 C C . LEU A 1 215 ? 4.417 6.923 -21.418 1.00 83.38 215 LEU A C 1
ATOM 1720 O O . LEU A 1 215 ? 3.274 6.772 -21.852 1.00 83.38 215 LEU A O 1
ATOM 1724 N N . LEU A 1 216 ? 4.894 8.104 -21.038 1.00 76.44 216 LEU A N 1
ATOM 1725 C CA . LEU A 1 216 ? 4.206 9.382 -21.214 1.00 76.44 216 LEU A CA 1
ATOM 1726 C C . LEU A 1 216 ? 4.180 9.751 -22.709 1.00 76.44 216 LEU A C 1
ATOM 1728 O O . LEU A 1 216 ? 4.954 10.585 -23.167 1.00 76.44 216 LEU A O 1
ATOM 1732 N N . THR A 1 217 ? 3.371 9.036 -23.491 1.00 64.75 217 THR A N 1
ATOM 1733 C CA . THR A 1 217 ? 3.235 9.205 -24.951 1.00 64.75 217 THR A CA 1
ATOM 1734 C C . THR A 1 217 ? 1.834 9.659 -25.359 1.00 64.75 217 THR A C 1
ATOM 1736 O O . THR A 1 217 ? 1.496 9.646 -26.543 1.00 64.75 217 THR A O 1
ATOM 1739 N N . LYS A 1 218 ? 0.979 10.057 -24.407 1.00 61.25 218 LYS A N 1
ATOM 1740 C CA . LYS A 1 218 ? -0.403 10.422 -24.739 1.00 61.25 218 LYS A CA 1
ATOM 1741 C C . LYS A 1 218 ? -0.450 11.823 -25.359 1.00 61.25 218 LYS A C 1
ATOM 1743 O O . LYS A 1 218 ? 0.140 12.776 -24.859 1.00 61.25 218 LYS A O 1
ATOM 1748 N N . SER A 1 219 ? -1.190 11.921 -26.466 1.00 46.34 219 SER A N 1
ATOM 1749 C CA . SER A 1 219 ? -1.487 13.155 -27.205 1.00 46.34 219 SER A CA 1
ATOM 1750 C C . SER A 1 219 ? -1.986 14.253 -26.251 1.00 46.34 219 SER A C 1
ATOM 1752 O O . SER A 1 219 ? -3.014 14.082 -25.598 1.00 46.34 219 SER A O 1
ATOM 1754 N N . GLY A 1 220 ? -1.210 15.337 -26.131 1.00 53.97 220 GLY A N 1
ATOM 1755 C CA . GLY A 1 220 ? -1.420 16.449 -25.188 1.00 53.97 220 GLY A CA 1
ATOM 1756 C C . GLY A 1 220 ? -0.181 16.815 -24.353 1.00 53.97 220 GLY A C 1
ATOM 1757 O O . GLY A 1 220 ? -0.167 17.849 -23.697 1.00 53.97 220 GLY A O 1
ATOM 1758 N N . GLU A 1 221 ? 0.869 15.989 -24.387 1.00 53.44 221 GLU A N 1
ATOM 1759 C CA . GLU A 1 221 ? 2.073 16.112 -23.544 1.00 53.44 221 GLU A CA 1
ATOM 1760 C C . GLU A 1 221 ? 3.235 16.906 -24.165 1.00 53.44 221 GLU A C 1
ATOM 1762 O O . GLU A 1 221 ? 4.310 16.975 -23.571 1.00 53.44 221 GLU A O 1
ATOM 1767 N N . SER A 1 222 ? 3.033 17.557 -25.314 1.00 54.38 222 SER A N 1
ATOM 1768 C CA . SER A 1 222 ? 4.030 18.448 -25.933 1.00 54.38 222 SER A CA 1
ATOM 1769 C C . SER A 1 222 ? 4.414 19.666 -25.071 1.00 54.38 222 SER A C 1
ATOM 1771 O O . SER A 1 222 ? 5.368 20.353 -25.415 1.00 54.38 222 SER A O 1
ATOM 1773 N N . ASP A 1 223 ? 3.726 19.890 -23.945 1.00 61.72 223 ASP A N 1
ATOM 1774 C CA . ASP A 1 223 ? 3.956 20.996 -23.003 1.00 61.72 223 ASP A CA 1
ATOM 1775 C C . ASP A 1 223 ? 4.641 20.590 -21.683 1.00 61.72 223 ASP A C 1
ATOM 1777 O O . ASP A 1 223 ? 4.788 21.426 -20.787 1.00 61.72 223 ASP A O 1
ATOM 1781 N N . ARG A 1 224 ? 5.073 19.331 -21.502 1.00 69.69 224 ARG A N 1
ATOM 1782 C CA . ARG A 1 224 ? 5.776 18.969 -20.257 1.00 69.69 224 ARG A CA 1
ATOM 1783 C C . ARG A 1 224 ? 7.189 19.530 -20.217 1.00 69.69 224 ARG A C 1
ATOM 1785 O O . ARG A 1 224 ? 7.958 19.414 -21.170 1.00 69.69 224 ARG A O 1
ATOM 1792 N N . SER A 1 225 ? 7.551 20.085 -19.062 1.00 85.19 225 SER A N 1
ATOM 1793 C CA . SER A 1 225 ? 8.909 20.567 -18.820 1.00 85.19 225 SER A CA 1
ATOM 1794 C C . SER A 1 225 ? 9.909 19.402 -18.913 1.00 85.19 225 SER A C 1
ATOM 1796 O O . SER A 1 225 ? 9.623 18.318 -18.392 1.00 85.19 225 SER A O 1
ATOM 1798 N N . PRO A 1 226 ? 11.110 19.607 -19.488 1.00 85.81 226 PRO A N 1
ATOM 1799 C CA . PRO A 1 226 ? 12.182 18.607 -19.486 1.00 85.81 226 PRO A CA 1
ATOM 1800 C C . PRO A 1 226 ? 12.468 18.023 -18.094 1.00 85.81 226 PRO A C 1
ATOM 1802 O O . PRO A 1 226 ? 12.791 16.843 -17.964 1.00 85.81 226 PRO A O 1
ATOM 1805 N N . LEU A 1 227 ? 12.284 18.831 -17.044 1.00 87.69 227 LEU A N 1
ATOM 1806 C CA . LEU A 1 227 ? 12.457 18.409 -15.657 1.00 87.69 227 LEU A CA 1
ATOM 1807 C C . LEU A 1 227 ? 11.421 17.358 -15.227 1.00 87.69 227 LEU A C 1
ATOM 1809 O O . LEU A 1 227 ? 11.771 16.382 -14.571 1.00 87.69 227 LEU A O 1
ATOM 1813 N N . GLU A 1 228 ? 10.152 17.526 -15.603 1.00 86.69 228 GLU A N 1
ATOM 1814 C CA . GLU A 1 228 ? 9.096 16.558 -15.277 1.00 86.69 228 GLU A CA 1
ATOM 1815 C C . GLU A 1 228 ? 9.341 15.221 -15.975 1.00 86.69 228 GLU A C 1
ATOM 1817 O O . GLU A 1 228 ? 9.146 14.160 -15.382 1.00 86.69 228 GLU A O 1
ATOM 1822 N N . HIS A 1 229 ? 9.816 15.275 -17.223 1.00 87.12 229 HIS A N 1
ATOM 1823 C CA . HIS A 1 229 ? 10.192 14.084 -17.971 1.00 87.12 229 HIS A CA 1
ATOM 1824 C C . HIS A 1 229 ? 11.345 13.336 -17.291 1.00 87.12 229 HIS A C 1
ATOM 1826 O O . HIS A 1 229 ? 11.268 12.121 -17.114 1.00 87.12 229 HIS A O 1
ATOM 1832 N N . GLN A 1 230 ? 12.378 14.056 -16.843 1.00 89.62 230 GLN A N 1
ATOM 1833 C CA . GLN A 1 230 ? 13.493 13.457 -16.115 1.00 89.62 230 GLN A CA 1
ATOM 1834 C C . GLN A 1 230 ? 13.037 12.804 -14.800 1.00 89.62 230 GLN A C 1
ATOM 1836 O O . GLN A 1 230 ? 13.361 11.642 -14.559 1.00 89.62 230 GLN A O 1
ATOM 1841 N N . ILE A 1 231 ? 12.233 13.503 -13.991 1.00 91.00 231 ILE A N 1
ATOM 1842 C CA . ILE A 1 231 ? 11.694 12.964 -12.729 1.00 91.00 231 ILE A CA 1
ATOM 1843 C C . ILE A 1 231 ? 10.874 11.692 -12.983 1.00 91.00 231 ILE A C 1
ATOM 1845 O O . ILE A 1 231 ? 10.945 10.736 -12.209 1.00 91.00 231 ILE A O 1
ATOM 1849 N N . PHE A 1 232 ? 10.095 11.657 -14.066 1.00 91.44 232 PHE A N 1
ATOM 1850 C CA . PHE A 1 232 ? 9.347 10.464 -14.448 1.00 91.44 232 PHE A CA 1
ATOM 1851 C C . PHE A 1 232 ? 10.266 9.290 -14.809 1.00 91.44 232 PHE A C 1
ATOM 1853 O O . PHE A 1 232 ? 10.021 8.172 -14.355 1.00 91.44 232 PHE A O 1
ATOM 1860 N N . LEU A 1 233 ? 11.318 9.522 -15.601 1.00 92.06 233 LEU A N 1
ATOM 1861 C CA . LEU A 1 233 ? 12.276 8.475 -15.968 1.00 92.06 233 LEU A CA 1
ATOM 1862 C C . LEU A 1 233 ? 13.011 7.921 -14.742 1.00 92.06 233 LEU A C 1
ATOM 1864 O O . LEU A 1 233 ? 13.179 6.706 -14.635 1.00 92.06 233 LEU A O 1
ATOM 1868 N N . GLU A 1 234 ? 13.398 8.790 -13.806 1.00 94.50 234 GLU A N 1
ATOM 1869 C CA . GLU A 1 234 ? 14.000 8.391 -12.531 1.00 94.50 234 GLU A CA 1
ATOM 1870 C C . GLU A 1 234 ? 13.034 7.527 -11.716 1.00 94.50 234 GLU A C 1
ATOM 1872 O O . GLU A 1 234 ? 13.372 6.401 -11.356 1.00 94.50 234 GLU A O 1
ATOM 1877 N N . LEU A 1 235 ? 11.791 7.985 -11.527 1.00 93.94 235 LEU A N 1
ATOM 1878 C CA . LEU A 1 235 ? 10.770 7.223 -10.808 1.00 93.94 235 LEU A CA 1
ATOM 1879 C C . LEU A 1 235 ? 10.496 5.861 -11.462 1.00 93.94 235 LEU A C 1
ATOM 1881 O O . LEU A 1 235 ? 10.355 4.859 -10.763 1.00 93.94 235 LEU A O 1
ATOM 1885 N N . ARG A 1 236 ? 10.415 5.812 -12.796 1.00 94.81 236 ARG A N 1
ATOM 1886 C CA . ARG A 1 236 ? 10.228 4.566 -13.546 1.00 94.81 236 ARG A CA 1
ATOM 1887 C C . ARG A 1 236 ? 11.369 3.591 -13.280 1.00 94.81 236 ARG A C 1
ATOM 1889 O O . ARG A 1 236 ? 11.100 2.433 -12.968 1.00 94.81 236 ARG A O 1
ATOM 1896 N N . ARG A 1 237 ? 12.618 4.052 -13.383 1.00 96.19 237 ARG A N 1
ATOM 1897 C CA . ARG A 1 237 ? 13.802 3.231 -13.106 1.00 96.19 237 ARG A CA 1
ATOM 1898 C C . ARG A 1 237 ? 13.779 2.704 -11.673 1.00 96.19 237 ARG A C 1
ATOM 1900 O O . ARG A 1 237 ? 14.049 1.526 -11.461 1.00 96.19 237 ARG A O 1
ATOM 1907 N N . ASP A 1 238 ? 13.419 3.546 -10.710 1.00 97.00 238 ASP A N 1
ATOM 1908 C CA . ASP A 1 238 ? 13.385 3.166 -9.298 1.00 97.00 238 ASP A CA 1
ATOM 1909 C C . ASP A 1 238 ? 12.296 2.115 -9.015 1.00 97.00 238 ASP A C 1
ATOM 1911 O O . ASP A 1 238 ? 12.548 1.143 -8.304 1.00 97.00 238 ASP A O 1
ATOM 1915 N N . ILE A 1 239 ? 11.107 2.254 -9.619 1.00 96.38 239 ILE A N 1
ATOM 1916 C CA . ILE A 1 239 ? 10.043 1.237 -9.544 1.00 96.38 239 ILE A CA 1
ATOM 1917 C C . ILE A 1 239 ? 10.535 -0.091 -10.129 1.00 96.38 239 ILE A C 1
ATOM 1919 O O . ILE A 1 239 ? 10.400 -1.131 -9.488 1.00 96.38 239 ILE A O 1
ATOM 1923 N N . GLN A 1 240 ? 11.126 -0.062 -11.325 1.00 97.12 240 GLN A N 1
ATOM 1924 C CA . GLN A 1 240 ? 11.620 -1.258 -12.010 1.00 97.12 240 GLN A CA 1
ATOM 1925 C C . GLN A 1 240 ? 12.713 -1.970 -11.207 1.00 97.12 240 GLN A C 1
ATOM 1927 O O . GLN A 1 240 ? 12.669 -3.190 -11.053 1.00 97.12 240 GLN A O 1
ATOM 1932 N N . PHE A 1 241 ? 13.658 -1.211 -10.650 1.00 97.56 241 PHE A N 1
ATOM 1933 C CA . PHE A 1 241 ? 14.705 -1.740 -9.780 1.00 97.56 241 PHE A CA 1
ATOM 1934 C C . PHE A 1 241 ? 14.120 -2.444 -8.551 1.00 97.56 241 PHE A C 1
ATOM 1936 O O . PHE A 1 241 ? 14.543 -3.542 -8.195 1.00 97.56 241 PHE A O 1
ATOM 1943 N N . ILE A 1 242 ? 13.113 -1.843 -7.919 1.00 97.88 242 ILE A N 1
ATOM 1944 C CA . ILE A 1 242 ? 12.474 -2.428 -6.740 1.00 97.88 242 ILE A CA 1
ATOM 1945 C C . ILE A 1 242 ? 11.683 -3.679 -7.086 1.00 97.88 242 ILE A C 1
ATOM 1947 O O . ILE A 1 242 ? 11.726 -4.640 -6.324 1.00 97.88 242 ILE A O 1
ATOM 1951 N N . VAL A 1 243 ? 10.975 -3.689 -8.214 1.00 97.69 243 VAL A N 1
ATOM 1952 C CA . VAL A 1 243 ? 10.286 -4.894 -8.683 1.00 97.69 243 VAL A CA 1
ATOM 1953 C C . VAL A 1 243 ? 11.282 -6.043 -8.840 1.00 97.69 243 VAL A C 1
ATOM 1955 O O . VAL A 1 243 ? 11.045 -7.118 -8.293 1.00 97.69 243 VAL A O 1
ATOM 1958 N N . PHE A 1 244 ? 12.428 -5.803 -9.483 1.00 97.25 244 PHE A N 1
ATOM 1959 C CA . PHE A 1 244 ? 13.489 -6.808 -9.580 1.00 97.25 244 PHE A CA 1
ATOM 1960 C C . PHE A 1 244 ? 13.988 -7.269 -8.214 1.00 97.25 244 PHE A C 1
ATOM 1962 O O . PHE A 1 244 ? 14.119 -8.469 -7.992 1.00 97.25 244 PHE A O 1
ATOM 1969 N N . TRP A 1 245 ? 14.216 -6.342 -7.286 1.00 97.56 245 TRP A N 1
ATOM 1970 C CA . TRP A 1 245 ? 14.635 -6.685 -5.930 1.00 97.56 245 TRP A CA 1
ATOM 1971 C C . TRP A 1 245 ? 13.600 -7.560 -5.204 1.00 97.56 245 TRP A C 1
ATOM 1973 O O . TRP A 1 245 ? 13.969 -8.526 -4.541 1.00 97.56 245 TRP A O 1
ATOM 1983 N N . VAL A 1 246 ? 12.302 -7.266 -5.350 1.00 97.75 246 VAL A N 1
ATOM 1984 C CA . VAL A 1 246 ? 11.221 -8.084 -4.775 1.00 97.75 246 VAL A CA 1
ATOM 1985 C C . VAL A 1 246 ? 11.212 -9.480 -5.397 1.00 97.75 246 VAL A C 1
ATOM 1987 O O . VAL A 1 246 ? 11.114 -10.455 -4.656 1.00 97.75 246 VAL A O 1
ATOM 1990 N N . LEU A 1 247 ? 11.346 -9.593 -6.723 1.00 97.19 247 LEU A N 1
ATOM 1991 C CA . LEU A 1 247 ? 11.410 -10.882 -7.422 1.00 97.19 247 LEU A CA 1
ATOM 1992 C C . LEU A 1 247 ? 12.628 -11.701 -6.982 1.00 97.19 247 LEU A C 1
ATOM 1994 O O . LEU A 1 247 ? 12.494 -12.873 -6.646 1.00 97.19 247 LEU A O 1
ATOM 1998 N N . GLU A 1 248 ? 13.803 -11.077 -6.908 1.00 96.81 248 GLU A N 1
ATOM 1999 C CA . GLU A 1 248 ? 15.027 -11.716 -6.423 1.00 96.81 248 GLU A CA 1
ATOM 2000 C C . GLU A 1 248 ? 14.861 -12.204 -4.978 1.00 96.81 248 GLU A C 1
ATOM 2002 O O . GLU A 1 248 ? 15.209 -13.341 -4.651 1.00 96.81 248 GLU A O 1
ATOM 2007 N N . PHE A 1 249 ? 14.299 -11.361 -4.108 1.00 97.31 249 PHE A N 1
ATOM 2008 C CA . PHE A 1 249 ? 14.020 -11.721 -2.723 1.00 97.31 249 PHE A CA 1
ATOM 2009 C C . PHE A 1 249 ? 13.025 -12.883 -2.638 1.00 97.31 249 PHE A C 1
ATOM 2011 O O . PHE A 1 249 ? 13.213 -13.792 -1.828 1.00 97.31 249 PHE A O 1
ATOM 2018 N N . TRP A 1 250 ? 11.995 -12.877 -3.481 1.00 97.38 250 TRP A N 1
ATOM 2019 C CA . TRP A 1 250 ? 10.981 -13.919 -3.525 1.00 97.38 250 TRP A CA 1
ATOM 2020 C C . TRP A 1 250 ? 11.575 -15.267 -3.946 1.00 97.38 250 TRP A C 1
ATOM 2022 O O . TRP A 1 250 ? 11.450 -16.233 -3.197 1.00 97.38 250 TRP A O 1
ATOM 2032 N N . VAL A 1 251 ? 12.322 -15.308 -5.053 1.00 95.88 251 VAL A N 1
ATOM 2033 C CA . VAL A 1 251 ? 13.001 -16.520 -5.542 1.00 95.88 251 VAL A CA 1
ATOM 2034 C C . VAL A 1 251 ? 13.989 -17.067 -4.509 1.00 95.88 251 VAL A C 1
ATOM 2036 O O . VAL A 1 251 ? 14.048 -18.273 -4.289 1.00 95.88 251 VAL A O 1
ATOM 2039 N N . LYS A 1 252 ? 14.755 -16.196 -3.838 1.00 96.56 252 LYS A N 1
ATOM 2040 C CA . LYS A 1 252 ? 15.760 -16.623 -2.850 1.00 96.56 252 LYS A CA 1
ATOM 2041 C C . LYS A 1 252 ? 15.158 -17.207 -1.573 1.00 96.56 252 LYS A C 1
ATOM 2043 O O . LYS A 1 252 ? 15.747 -18.120 -1.003 1.00 96.56 252 LYS A O 1
ATOM 2048 N N . ASN A 1 253 ? 14.049 -16.649 -1.089 1.00 97.00 253 ASN A N 1
ATOM 2049 C CA . ASN A 1 253 ? 13.518 -16.974 0.241 1.00 97.00 253 ASN A CA 1
ATOM 2050 C C . ASN A 1 253 ? 12.289 -17.890 0.209 1.00 97.00 253 ASN A C 1
ATOM 2052 O O . ASN A 1 253 ? 12.001 -18.514 1.225 1.00 97.00 253 ASN A O 1
ATOM 2056 N N . TYR A 1 254 ? 11.586 -17.970 -0.923 1.00 95.25 254 TYR A N 1
ATOM 2057 C CA . TYR A 1 254 ? 10.372 -18.776 -1.088 1.00 95.25 254 TYR A CA 1
ATOM 2058 C C . TYR A 1 254 ? 10.395 -19.522 -2.431 1.00 95.25 254 TYR A C 1
ATOM 2060 O O . TYR A 1 254 ? 9.456 -19.465 -3.229 1.00 95.25 254 TYR A O 1
ATOM 2068 N N . TYR A 1 255 ? 11.517 -20.190 -2.707 1.00 93.38 255 TYR A N 1
ATOM 2069 C CA . TYR A 1 255 ? 11.762 -20.907 -3.960 1.00 93.38 255 TYR A CA 1
ATOM 2070 C C . TYR A 1 255 ? 10.721 -22.001 -4.242 1.00 93.38 255 TYR A C 1
ATOM 2072 O O . TYR A 1 255 ? 10.538 -22.385 -5.393 1.00 93.38 255 TYR A O 1
ATOM 2080 N N . GLU A 1 256 ? 10.027 -22.493 -3.213 1.00 94.00 256 GLU A N 1
ATOM 2081 C CA . GLU A 1 256 ? 8.980 -23.504 -3.335 1.00 94.00 256 GLU A CA 1
ATOM 2082 C C . GLU A 1 256 ? 7.822 -23.073 -4.246 1.00 94.00 256 GLU A C 1
ATOM 2084 O O . GLU A 1 256 ? 7.180 -23.931 -4.847 1.00 94.00 256 GLU A O 1
ATOM 2089 N N . ASP A 1 257 ? 7.590 -21.766 -4.415 1.00 92.94 257 ASP A N 1
ATOM 2090 C CA . ASP A 1 257 ? 6.607 -21.260 -5.384 1.00 92.94 257 ASP A CA 1
ATOM 2091 C C . ASP A 1 257 ? 7.018 -21.511 -6.829 1.00 92.94 257 ASP A C 1
ATOM 2093 O O . ASP A 1 257 ? 6.169 -21.643 -7.701 1.00 92.94 257 ASP A O 1
ATOM 2097 N N . PHE A 1 258 ? 8.318 -21.600 -7.084 1.00 92.06 258 PHE A N 1
ATOM 2098 C CA . PHE A 1 258 ? 8.894 -21.782 -8.411 1.00 92.06 258 PHE A CA 1
ATOM 2099 C C . PHE A 1 258 ? 9.230 -23.247 -8.700 1.00 92.06 258 PHE A C 1
ATOM 2101 O O . PHE A 1 258 ? 9.842 -23.543 -9.721 1.00 92.06 258 PHE A O 1
ATOM 2108 N N . ALA A 1 259 ? 8.844 -24.168 -7.810 1.00 87.62 259 ALA A N 1
ATOM 2109 C CA . ALA A 1 259 ? 8.968 -25.601 -8.057 1.00 87.62 259 ALA A CA 1
ATOM 2110 C C . ALA A 1 259 ? 7.987 -26.093 -9.139 1.00 87.62 259 ALA A C 1
ATOM 2112 O O . ALA A 1 259 ? 8.204 -27.151 -9.722 1.00 87.62 259 ALA A O 1
ATOM 2113 N N . ASP A 1 260 ? 6.914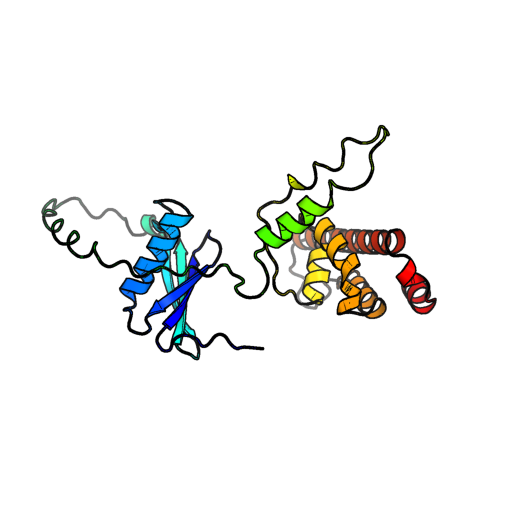 -25.339 -9.396 1.00 81.44 260 ASP A N 1
ATOM 2114 C CA . ASP A 1 260 ? 6.028 -25.549 -10.539 1.00 81.44 260 ASP A CA 1
ATOM 2115 C C . ASP A 1 260 ? 6.611 -24.839 -11.772 1.00 81.44 260 ASP A C 1
ATOM 2117 O O . ASP A 1 260 ? 6.742 -23.608 -11.800 1.00 81.44 260 ASP A O 1
ATOM 2121 N N . ASP A 1 261 ? 6.933 -25.624 -12.803 1.00 78.38 261 ASP A N 1
ATOM 2122 C CA . ASP A 1 261 ? 7.501 -25.168 -14.075 1.00 78.38 261 ASP A CA 1
ATOM 2123 C C . ASP A 1 261 ? 6.712 -23.999 -14.695 1.00 78.38 261 ASP A C 1
ATOM 2125 O O . ASP A 1 261 ? 7.276 -23.142 -15.378 1.00 78.38 261 ASP A O 1
ATOM 2129 N N . THR A 1 262 ? 5.402 -23.910 -14.442 1.00 84.94 262 THR A N 1
ATOM 2130 C CA . THR A 1 262 ? 4.548 -22.856 -15.010 1.00 84.94 262 THR A CA 1
ATOM 2131 C C . THR A 1 262 ? 4.945 -21.442 -14.582 1.00 84.94 262 THR A C 1
ATOM 2133 O O . THR A 1 262 ? 4.867 -20.518 -15.395 1.00 84.94 262 THR A O 1
ATOM 2136 N N . LEU A 1 263 ? 5.384 -21.259 -13.335 1.00 84.81 263 LEU A N 1
ATOM 2137 C CA . LEU A 1 263 ? 5.823 -19.962 -12.809 1.00 84.81 263 LEU A CA 1
ATOM 2138 C C . LEU A 1 263 ? 7.231 -19.622 -13.267 1.00 84.81 263 LEU A C 1
ATOM 2140 O O . LEU A 1 263 ? 7.503 -18.482 -13.643 1.00 84.81 263 LEU A O 1
ATOM 2144 N N . TYR A 1 264 ? 8.098 -20.630 -13.284 1.00 82.81 264 TYR A N 1
ATOM 2145 C CA . TYR A 1 264 ? 9.457 -20.500 -13.781 1.00 82.81 264 TYR A CA 1
ATOM 2146 C C . TYR A 1 264 ? 9.476 -20.024 -15.242 1.00 82.81 264 TYR A C 1
ATOM 2148 O O . TYR A 1 264 ? 10.094 -19.006 -15.551 1.00 82.81 264 TYR A O 1
ATOM 2156 N N . TYR A 1 265 ? 8.705 -20.674 -16.122 1.00 86.38 265 TYR A N 1
ATOM 2157 C CA . TYR A 1 265 ? 8.614 -20.279 -17.532 1.00 86.38 265 TYR A CA 1
ATOM 2158 C C . TYR A 1 265 ? 7.959 -18.915 -17.751 1.00 86.38 265 TYR A C 1
ATOM 2160 O O . TYR A 1 265 ? 8.194 -18.280 -18.780 1.00 86.38 265 TYR A O 1
ATOM 2168 N N . HIS A 1 266 ? 7.111 -18.461 -16.825 1.00 83.94 266 HIS A N 1
ATOM 2169 C CA . HIS A 1 266 ? 6.522 -17.131 -16.928 1.00 83.94 266 HIS A CA 1
ATOM 2170 C C . HIS A 1 266 ? 7.540 -16.031 -16.619 1.00 83.94 266 HIS A C 1
ATOM 2172 O O . HIS A 1 266 ? 7.511 -14.995 -17.269 1.00 83.94 266 HIS A O 1
ATOM 2178 N N . LEU A 1 267 ? 8.452 -16.276 -15.675 1.00 81.38 267 LEU A N 1
ATOM 2179 C CA . LEU A 1 267 ? 9.514 -15.339 -15.307 1.00 81.38 267 LEU A CA 1
ATOM 2180 C C . LEU A 1 267 ? 10.641 -15.265 -16.354 1.00 81.38 267 LEU A C 1
ATOM 2182 O O . LEU A 1 267 ? 11.326 -14.251 -16.441 1.00 81.38 267 LEU A O 1
ATOM 2186 N N . GLU A 1 268 ? 10.859 -16.337 -17.120 1.00 79.31 268 GLU A N 1
ATOM 2187 C CA . GLU A 1 268 ? 11.877 -16.389 -18.182 1.00 79.31 268 GLU A CA 1
ATOM 2188 C C . GLU A 1 268 ? 11.504 -15.552 -19.425 1.00 79.31 268 GLU A C 1
ATOM 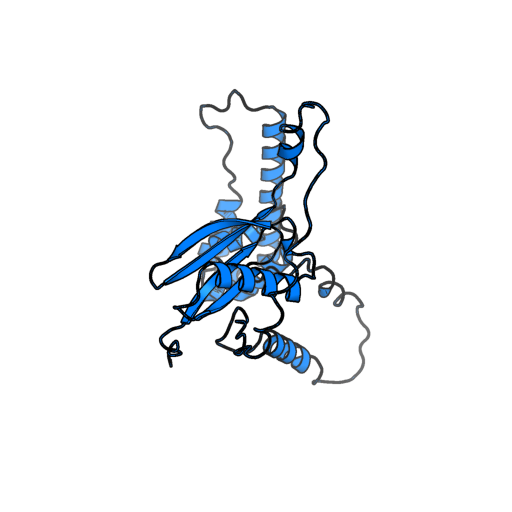2190 O O . GLU A 1 268 ? 12.382 -15.180 -20.204 1.00 79.31 268 GLU A O 1
ATOM 2195 N N . ARG A 1 269 ? 10.213 -15.261 -19.620 1.00 71.00 269 ARG A N 1
ATOM 2196 C CA . ARG A 1 269 ? 9.704 -14.460 -20.744 1.00 71.00 269 ARG A CA 1
ATOM 2197 C C . ARG A 1 269 ? 9.783 -12.962 -20.487 1.00 71.00 269 ARG A C 1
ATOM 2199 O O . ARG A 1 269 ? 10.072 -12.254 -21.478 1.00 71.00 269 ARG A O 1
#

Sequence (269 aa):
MVGASVESGQVRLYVRMEGFCPFALFVDEDMHRDAQEELARHYARDRYGPKADVDLVLVRCVLFTGNDLLMDFACVKRKQQKRLQAPLNAEALSAVNSKQSQLQEMKSKSTFINVLPVYQGSGSPEAVRESYRSKATSTLGSNHVVSREANDAALLMPSTTYLSFVAFHRLVLMMTDPRNPQRELYTRIFLLTYRQFVSPKELLDRILERYEVPLLTKSGESDRSPLEHQIFLELRRDIQFIVFWVLEFWVKNYYEDFADDTLYYHLER

Foldseek 3Di:
DDPPPDPPFWAKEWEAAVPDDTFIWIDGLPDDPVNSVVVNVVVQCVVVHVCRCVQWDFPDWDADDPRHIYTYIYGPPCPCVVVPDDDDDDDDDDDDDDDPPDPPPPPPDDDDTPGDPPDPDDDDPVVVVVVVVVVPPDDDDDDDDDDPPPPCPVVQDDPPPDDPDDDPLRLLCLLLQLPRPCNVVSLVVCLVPVVVPDAPVVSVVSLVVQLCDDDPPDPPCPPDDPVVVVVVVVRSVSSNVSSVVSVVVSCVPPVVSVVPVVVVVVVVD

pLDDT: mean 74.91, std 24.63, range [30.75, 98.25]

InterPro domains:
  IPR000651 Ras-like guanine nucleotide exchange factor, N-terminal [PF00618] (168-263)
  IPR000651 Ras-like guanine nucleotide exchange factor, N-terminal [PS50212] (159-269)
  IPR000651 Ras-like guanine nucleotide exchange factor, N-terminal [cd06224] (168-261)
  IPR023578 Ras guanine nucleotide exchange factor domain superfamily [SSF48366] (168-264)

Organism: NCBI:txid67003

Radius of gyration: 27.58 Å; chains: 1; bounding box: 59×80×67 Å

Secondary structure (DSSP, 8-state):
-----PPTTEEEEEEEETTS--EEEEEETT--HHHHHHHHHHHHHHHH-TTTTTTEEEEEEEE-TTS-EEEEEEE--GGGTTSS----------------SSSSS--S------BPPS--SSS-HHHHHHHHHHTSSSS--------TTTTSTTTT--S----S---HHHHHHHHH-TT-TTHHHHHHHHHHHGGGTS-HHHHHHHHHHHH-PPPS--TT-TT--HHHHHHHHHHHHHHHHHHHHHHHHHHHH-GGGGGSHHHHHHHH-